Protein 3MQP (pdb70)

Secondary structure (DSSP, 8-state):
--SSHHHHHHHHHHHHHHHHT----SS---HHHHHHHHHHHHHHHHHHHHTHHHHHT----SHHHHHHHHHHHHHHHTTTS---HHHHHHHHHHHHHHHHHHHHH-SS--TTHHHHHHHHHHHHHHHHHHHHHHHTTIIIIIIHHHHS--/--HHHHHHHHHHHHHHHHHHHH---

InterPro domains:
  IPR002475 Bcl2-like [PS50062] (37-142)
  IPR013282 Bcl-2-related protein A1 [PR01867] (3-15)
  IPR013282 Bcl-2-related protein A1 [PR01867] (64-77)
  IPR013282 Bcl-2-related protein A1 [PR01867] (79-88)
  IPR013282 Bcl-2-related protein A1 [PR01867] (91-102)
  IPR020717 Apoptosis regulator, Bcl-2, BH1 motif, conserved site [PS01080] (78-97)
  IPR020726 Apoptosis regulator, Bcl-2, BH2 motif, conserved site [PS01258] (133-144)
  IPR026298 Bcl-2 family [PR01862] (71-83)
  IPR026298 Bcl-2 family [PR01862] (85-113)
  IPR026298 Bcl-2 family [PR01862] (117-141)
  IPR026298 Bcl-2 family [PTHR11256] (12-153)
  IPR026298 Bcl-2 family [cd06845] (10-146)
  IPR036834 Bcl-2-like superfamily [G3DSA:1.10.437.10] (1-151)
  IPR036834 Bcl-2-like superfamily [SSF56854] (4-158)
  IPR046371 Bcl-2, Bcl-2 homology region 1-3 [PF00452] (37-140)
  IPR046371 Bcl-2, Bcl-2 homology region 1-3 [SM00337] (37-140)

Nearest PDB structures (foldseek):
  6e3i-assembly1_A  TM=9.998E-01  e=4.830E-20  Homo sapiens
  9gis-assembly2_B  TM=9.970E-01  e=8.226E-19  Homo sapiens
  9gis-assembly1_A  TM=9.974E-01  e=3.844E-18  Homo sapiens
  5whh-assembly1_A  TM=9.796E-01  e=7.713E-18  Homo sapiens
  2vof-assembly3_C  TM=9.873E-01  e=2.129E-15  Mus musculus

Foldseek 3Di:
DFLDLVNQLVLLLLLQCVLVVHDDPPPDDDLLSVLLSVVLCVVLVVCCVVCVVVPVPDQLAALVSLLVVLVVVLCVVCVVVDDDLVNLSPLSSVLSVSVVRCCVRHPPDDPCSSSVSSNSSSVCCSVRCSVVCVVQLTRVGHVCVVRPDD/DVVVVVVVVVVVVVVVCCVCVPDVD

Structure (mmCIF, N/CA/C/O backbone):
data_3MQP
#
_entry.id   3MQP
#
_cell.length_a   43.138
_cell.length_b   43.196
_cell.length_c   46.387
_cell.angle_alpha   90.00
_cell.angle_beta   113.50
_cell.angle_gamma   90.00
#
_symmetry.space_group_name_H-M   'P 1 21 1'
#
loop_
_entity.id
_entity.type
_entity.pdbx_description
1 polymer 'Bcl-2-related protein A1'
2 polymer 'Phorbol-12-myristate-13-acetate-induced protein 1'
3 water water
#
loop_
_atom_site.group_PDB
_atom_site.id
_atom_site.type_symbol
_atom_site.label_atom_id
_atom_site.label_alt_id
_atom_site.label_comp_id
_atom_site.label_asym_id
_atom_site.label_entity_id
_atom_site.label_seq_id
_atom_site.pdbx_PDB_ins_code
_atom_site.Cartn_x
_atom_site.Cartn_y
_atom_site.Cartn_z
_atom_site.occupancy
_atom_site.B_iso_or_equiv
_atom_site.auth_seq_id
_atom_site.auth_comp_id
_atom_site.auth_asym_id
_atom_site.auth_atom_id
_atom_site.pdbx_PDB_model_num
ATOM 1 N N . THR A 1 12 ? 23.553 -14.927 -7.516 1.00 106.85 2 THR A N 1
ATOM 2 C CA . THR A 1 12 ? 22.242 -14.907 -8.150 1.00 109.39 2 THR A CA 1
ATOM 3 C C . THR A 1 12 ? 21.241 -15.659 -7.279 1.00 104.57 2 THR A C 1
ATOM 4 O O . THR A 1 12 ? 20.136 -16.007 -7.713 1.00 98.15 2 THR A O 1
ATOM 8 N N . ASP A 1 13 ? 21.665 -15.908 -6.045 1.00 95.76 3 ASP A N 1
ATOM 9 C CA . ASP A 1 13 ? 20.882 -16.596 -5.032 1.00 88.27 3 ASP A CA 1
ATOM 10 C C . ASP A 1 13 ? 21.776 -16.523 -3.803 1.00 90.03 3 ASP A C 1
ATOM 11 O O . ASP A 1 13 ? 23.000 -16.457 -3.942 1.00 99.01 3 ASP A O 1
ATOM 16 N N . CYS A 1 14 ? 21.180 -16.505 -2.612 1.00 78.76 4 CYS A N 1
ATOM 17 C CA . CYS A 1 14 ? 21.942 -16.381 -1.365 1.00 90.48 4 CYS A CA 1
ATOM 18 C C . CYS A 1 14 ? 22.447 -14.953 -1.133 1.00 81.58 4 CYS A C 1
ATOM 19 O O . CYS A 1 14 ? 23.167 -14.692 -0.169 1.00 81.75 4 CYS A O 1
ATOM 22 N N . GLU A 1 15 ? 22.074 -14.035 -2.019 1.00 78.41 5 GLU A N 1
ATOM 23 C CA . GLU A 1 15 ? 22.483 -12.637 -1.897 1.00 71.38 5 GLU A CA 1
ATOM 24 C C . GLU A 1 15 ? 21.356 -11.774 -1.315 1.00 51.33 5 GLU A C 1
ATOM 25 O O . GLU A 1 15 ? 20.184 -12.143 -1.384 1.00 49.36 5 GLU A O 1
ATOM 31 N N . PHE A 1 16 ? 21.710 -10.633 -0.733 1.00 46.18 6 PHE A N 1
ATOM 32 C CA . PHE A 1 16 ? 20.714 -9.778 -0.093 1.00 48.85 6 PHE A CA 1
ATOM 33 C C . PHE A 1 16 ? 19.549 -9.474 -1.028 1.00 42.53 6 PHE A C 1
ATOM 34 O O . PHE A 1 16 ? 18.392 -9.519 -0.619 1.00 41.56 6 PHE A O 1
ATOM 42 N N . GLY A 1 17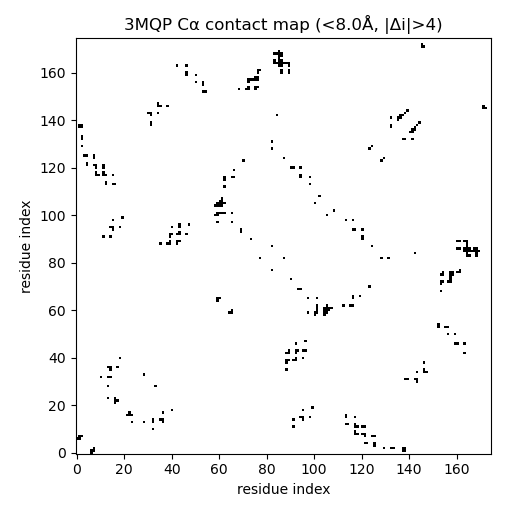 ? 19.862 -9.163 -2.283 1.00 43.74 7 GLY A N 1
ATOM 43 C CA . GLY A 1 17 ? 18.853 -8.792 -3.259 1.00 37.65 7 GLY A CA 1
ATOM 44 C C . GLY A 1 17 ? 17.798 -9.860 -3.469 1.00 34.87 7 GLY A C 1
ATOM 45 O O . GLY A 1 17 ? 16.603 -9.563 -3.537 1.00 30.98 7 GLY A O 1
ATOM 46 N N . TYR A 1 18 ? 18.253 -11.104 -3.573 1.00 34.78 8 TYR A N 1
ATOM 47 C CA . TYR A 1 18 ? 17.382 -12.251 -3.797 1.00 37.30 8 TYR A CA 1
ATOM 48 C C . TYR A 1 18 ? 16.472 -12.472 -2.588 1.00 39.33 8 TYR A C 1
ATOM 49 O O . TYR A 1 18 ? 15.276 -12.723 -2.730 1.00 41.51 8 TYR A O 1
ATOM 58 N N . ILE A 1 19 ? 17.049 -12.368 -1.397 1.00 35.61 9 ILE A N 1
ATOM 59 C CA . ILE A 1 19 ? 16.302 -12.576 -0.164 1.00 39.56 9 ILE A CA 1
ATOM 60 C C . ILE A 1 19 ? 15.304 -11.436 0.070 1.00 38.45 9 ILE A C 1
ATOM 61 O O . ILE A 1 19 ? 14.190 -11.659 0.541 1.00 36.75 9 ILE A O 1
ATOM 66 N N . TYR A 1 20 ? 15.711 -10.223 -0.283 1.00 30.32 10 TYR A N 1
ATOM 67 C CA . TYR A 1 20 ? 14.858 -9.055 -0.186 1.00 34.38 10 TYR A CA 1
ATOM 68 C C . TYR A 1 20 ? 13.654 -9.207 -1.106 1.00 40.00 10 TYR A C 1
ATOM 69 O O . TYR A 1 20 ? 12.535 -8.871 -0.737 1.00 33.27 10 TYR A O 1
ATOM 78 N N . ARG A 1 21 ? 13.890 -9.723 -2.306 1.00 40.83 11 ARG A N 1
ATOM 79 C CA . ARG A 1 21 ? 12.819 -9.940 -3.265 1.00 32.02 11 ARG A CA 1
ATOM 80 C C . ARG A 1 21 ? 11.840 -11.004 -2.753 1.00 40.31 11 ARG A C 1
ATOM 81 O O . ARG A 1 21 ? 10.634 -10.892 -2.955 1.00 35.04 11 ARG A O 1
ATOM 89 N N . LEU A 1 22 ? 12.364 -12.029 -2.086 1.00 33.37 12 LEU A N 1
ATOM 90 C CA . LEU A 1 22 ? 11.522 -13.058 -1.475 1.00 47.41 12 LEU A CA 1
ATOM 91 C C . LEU A 1 22 ? 10.657 -12.472 -0.374 1.00 38.10 12 LEU A C 1
ATOM 92 O O . LEU A 1 22 ? 9.458 -12.744 -0.292 1.00 30.18 12 LEU A O 1
ATOM 97 N N . ALA A 1 23 ? 11.280 -11.677 0.486 1.00 31.00 13 ALA A N 1
ATOM 98 C CA . ALA A 1 23 ? 10.575 -11.100 1.616 1.00 32.15 13 ALA A CA 1
ATOM 99 C C . ALA A 1 23 ? 9.528 -10.094 1.147 1.00 36.47 13 ALA A C 1
ATOM 100 O O . ALA A 1 23 ? 8.466 -9.964 1.751 1.00 36.42 13 ALA A O 1
ATOM 102 N N . GLN A 1 24 ? 9.838 -9.396 0.060 1.00 33.74 14 GLN A N 1
ATOM 103 C CA . GLN A 1 24 ? 8.939 -8.408 -0.508 1.00 40.10 14 GLN A CA 1
ATOM 104 C C . GLN A 1 24 ? 7.765 -9.103 -1.197 1.00 47.36 14 GLN A C 1
ATOM 105 O O . GLN A 1 24 ? 6.614 -8.692 -1.041 1.00 34.33 14 GLN A O 1
ATOM 111 N N . ASP A 1 25 ? 8.058 -10.166 -1.944 1.00 38.51 15 ASP A N 1
ATOM 112 C CA . ASP A 1 25 ? 7.006 -10.955 -2.576 1.00 36.62 15 ASP A CA 1
ATOM 113 C C . ASP A 1 25 ? 6.013 -11.471 -1.551 1.00 40.71 15 ASP A C 1
ATOM 114 O O . ASP A 1 25 ? 4.800 -11.408 -1.769 1.00 39.66 15 ASP A O 1
ATOM 119 N N . TYR A 1 26 ? 6.515 -11.972 -0.427 1.00 35.21 16 TYR A N 1
ATOM 120 C CA . TYR A 1 26 ? 5.615 -12.520 0.575 1.00 33.52 16 TYR A CA 1
ATOM 121 C C . TYR A 1 26 ? 4.703 -11.460 1.200 1.00 39.13 16 TYR A C 1
ATOM 122 O O . TYR A 1 26 ? 3.534 -11.733 1.488 1.00 37.61 16 TYR A O 1
ATOM 131 N N . LEU A 1 27 ? 5.230 -10.258 1.413 1.00 36.21 17 LEU A N 1
ATOM 132 C CA . LEU A 1 27 ? 4.415 -9.169 1.946 1.00 35.97 17 LEU A CA 1
ATOM 133 C C . LEU A 1 27 ? 3.326 -8.723 0.962 1.00 40.55 17 LEU A C 1
ATOM 134 O O . LEU A 1 27 ? 2.197 -8.470 1.362 1.00 44.82 17 LEU A O 1
ATOM 139 N N . GLN A 1 28 ? 3.670 -8.631 -0.320 1.00 38.93 18 GLN A N 1
ATOM 140 C CA . GLN A 1 28 ? 2.705 -8.252 -1.348 1.00 42.11 18 GLN A CA 1
ATOM 141 C C . GLN A 1 28 ? 1.581 -9.273 -1.426 1.00 45.70 18 GLN A C 1
ATOM 142 O O . GLN A 1 28 ? 0.422 -8.923 -1.637 1.00 38.23 18 GLN A O 1
ATOM 148 N N . CYS A 1 29 ? 1.935 -10.540 -1.251 1.00 34.27 19 CYS A N 1
ATOM 149 C CA . CYS A 1 29 ? 0.961 -11.616 -1.262 1.00 40.54 19 CYS A CA 1
ATOM 150 C C . CYS A 1 29 ? 0.026 -11.527 -0.057 1.00 43.84 19 CYS A C 1
ATOM 151 O O . CYS A 1 29 ? -1.189 -11.653 -0.192 1.00 44.80 19 CYS A O 1
ATOM 154 N N . VAL A 1 30 ? 0.600 -11.308 1.119 1.00 36.48 20 VAL A N 1
ATOM 155 C CA . VAL A 1 30 ? -0.183 -11.154 2.339 1.00 42.66 20 VAL A CA 1
ATOM 156 C C . VAL A 1 30 ? -1.148 -9.971 2.225 1.00 53.53 20 VAL A C 1
ATOM 157 O O . VAL A 1 30 ? -2.319 -10.073 2.597 1.00 53.33 20 VAL A O 1
ATOM 161 N N . LEU A 1 31 ? -0.642 -8.859 1.697 1.00 45.23 21 LEU A N 1
ATOM 162 C CA . LEU A 1 31 ? -1.403 -7.618 1.587 1.00 44.75 21 LEU A CA 1
ATOM 163 C C . LEU A 1 31 ? -2.352 -7.613 0.398 1.00 43.52 21 LEU A C 1
ATOM 164 O O . LEU A 1 31 ? -3.202 -6.732 0.275 1.00 53.74 21 LEU A O 1
ATOM 169 N N . GLN A 1 32 ? -2.187 -8.593 -0.480 1.00 41.91 22 GLN A N 1
ATOM 170 C CA . GLN A 1 32 ? -3.002 -8.709 -1.684 1.00 53.43 22 GLN A CA 1
ATOM 171 C C . GLN A 1 32 ? -2.834 -7.515 -2.623 1.00 57.47 22 GLN A C 1
ATOM 172 O O . GLN A 1 32 ? -3.815 -6.974 -3.133 1.00 69.09 22 GLN A O 1
ATOM 178 N N . ILE A 1 33 ? -1.590 -7.102 -2.843 1.00 50.98 23 ILE A N 1
ATOM 179 C CA . ILE A 1 33 ? -1.291 -6.127 -3.884 1.00 52.70 23 ILE A CA 1
ATOM 180 C C . ILE A 1 33 ? -0.526 -6.815 -5.006 1.00 60.75 23 ILE A C 1
ATOM 181 O O . ILE A 1 33 ? 0.348 -7.641 -4.750 1.00 58.29 23 ILE A O 1
ATOM 186 N N . PRO A 1 34 ? -0.870 -6.488 -6.259 1.00 68.89 24 PRO A N 1
ATOM 187 C CA . PRO A 1 34 ? -0.310 -7.187 -7.419 1.00 80.55 24 PRO A CA 1
ATOM 188 C C . PRO A 1 34 ? 1.087 -6.704 -7.749 1.00 79.08 24 PRO A C 1
ATOM 189 O O . PRO A 1 34 ? 1.318 -5.498 -7.809 1.00 88.19 24 PRO A O 1
ATOM 193 N N . GLN A 1 35 ? 2.008 -7.634 -7.962 1.00 76.63 25 GLN A N 1
ATOM 194 C CA . GLN A 1 35 ? 3.335 -7.262 -8.426 1.00 93.61 25 GLN A CA 1
ATOM 195 C C . GLN A 1 35 ? 3.732 -8.049 -9.665 1.00 101.50 25 GLN A C 1
ATOM 196 O O . GLN A 1 35 ? 4.153 -9.202 -9.565 1.00 100.29 25 GLN A O 1
ATOM 202 N N . PRO A 1 36 ? 3.582 -7.426 -10.844 1.00 102.16 26 PRO A N 1
ATOM 203 C CA . PRO A 1 36 ? 4.028 -8.010 -12.113 1.00 105.81 26 PRO A CA 1
ATOM 204 C C . PRO A 1 36 ? 5.542 -8.200 -12.138 1.00 104.99 26 PRO A C 1
ATOM 205 O O . PRO A 1 36 ? 6.127 -8.654 -11.153 1.00 101.41 26 PRO A O 1
ATOM 209 N N . GLY A 1 37 ? 6.169 -7.837 -13.250 1.00 104.97 27 GLY A N 1
ATOM 210 C CA . GLY A 1 37 ? 7.577 -8.121 -13.446 1.00 92.02 27 GLY A CA 1
ATOM 211 C C . GLY A 1 37 ? 7.709 -9.511 -14.033 1.00 103.72 27 GLY A C 1
ATOM 212 O O . GLY A 1 37 ? 8.751 -10.157 -13.910 1.00 106.16 27 GLY A O 1
ATOM 213 N N . SER A 1 38 ? 6.625 -9.964 -14.664 1.00 102.36 28 SER A N 1
ATOM 214 C CA . SER A 1 38 ? 6.546 -11.278 -15.305 1.00 95.67 28 SER A CA 1
ATOM 215 C C . SER A 1 38 ? 6.303 -12.430 -14.329 1.00 92.02 28 SER A C 1
ATOM 216 O O . SER A 1 38 ? 6.367 -13.595 -14.715 1.00 93.94 28 SER A O 1
ATOM 219 N N . GLY A 1 39 ? 6.024 -12.103 -13.070 1.00 95.10 29 GLY A N 1
ATOM 220 C CA . GLY A 1 39 ? 5.612 -13.106 -12.103 1.00 87.33 29 GLY A CA 1
ATOM 221 C C . GLY A 1 39 ? 6.664 -13.492 -11.081 1.00 71.25 29 GLY A C 1
ATOM 222 O O . GLY A 1 39 ? 7.853 -13.241 -11.285 1.00 74.83 29 GLY A O 1
ATOM 223 N N . PRO A 1 40 ? 6.223 -14.100 -9.966 1.00 67.59 30 PRO A N 1
ATOM 224 C CA . PRO A 1 40 ? 7.093 -14.610 -8.899 1.00 59.01 30 PRO A CA 1
ATOM 225 C C . PRO A 1 40 ? 7.857 -15.844 -9.357 1.00 46.18 30 PRO A C 1
ATOM 226 O O . PRO A 1 40 ? 7.354 -16.601 -10.182 1.00 43.69 30 PRO A O 1
ATOM 230 N N . SER A 1 41 ? 9.060 -16.034 -8.828 1.00 44.02 31 SER A N 1
ATOM 231 C CA . SER A 1 41 ? 9.847 -17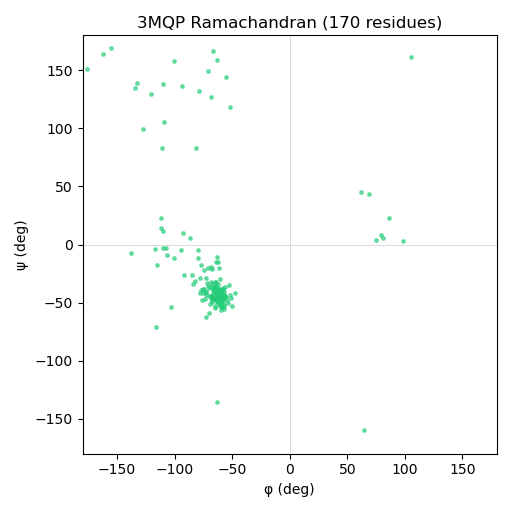.223 -9.125 1.00 53.41 31 SER A CA 1
ATOM 232 C C . SER A 1 41 ? 9.178 -18.467 -8.546 1.00 43.80 31 SER A C 1
ATOM 233 O O . SER A 1 41 ? 8.260 -18.368 -7.732 1.00 39.69 31 SER A O 1
ATOM 236 N N . LYS A 1 42 ? 9.641 -19.637 -8.973 1.00 52.37 32 LYS A N 1
ATOM 237 C CA . LYS A 1 42 ? 9.143 -20.897 -8.434 1.00 45.72 32 LYS A CA 1
ATOM 238 C C . LYS A 1 42 ? 9.413 -20.977 -6.930 1.00 46.36 32 LYS A C 1
ATOM 239 O O . LYS A 1 42 ? 8.580 -21.447 -6.159 1.00 48.88 32 LYS A O 1
ATOM 245 N N . THR A 1 43 ? 10.590 -20.520 -6.523 1.00 42.08 33 THR A N 1
ATOM 246 C CA . THR A 1 43 ? 10.958 -20.480 -5.113 1.00 40.80 33 THR A CA 1
ATOM 247 C C . THR A 1 43 ? 9.948 -19.667 -4.302 1.00 40.39 33 THR A C 1
ATOM 248 O O . THR A 1 43 ? 9.414 -20.138 -3.296 1.00 38.48 33 THR A O 1
ATOM 252 N N . SER A 1 44 ? 9.698 -18.441 -4.755 1.00 36.41 34 SER A N 1
ATOM 253 C CA . SER A 1 44 ? 8.747 -17.545 -4.113 1.00 42.47 34 SER A CA 1
ATOM 254 C C . SER A 1 44 ? 7.350 -18.165 -4.026 1.00 29.56 34 SER A C 1
ATOM 255 O O . SER A 1 44 ? 6.699 -18.093 -2.986 1.00 34.66 34 SER A O 1
ATOM 258 N N . ARG A 1 45 ? 6.896 -18.786 -5.110 1.00 34.95 35 ARG A N 1
ATOM 259 C CA . ARG A 1 45 ? 5.571 -19.410 -5.129 1.00 33.00 35 ARG A CA 1
ATOM 260 C C . ARG A 1 45 ? 5.459 -20.530 -4.093 1.00 34.56 35 ARG A C 1
ATOM 261 O O . ARG A 1 45 ? 4.461 -20.629 -3.378 1.00 39.14 35 ARG A O 1
ATOM 269 N N . VAL A 1 46 ? 6.4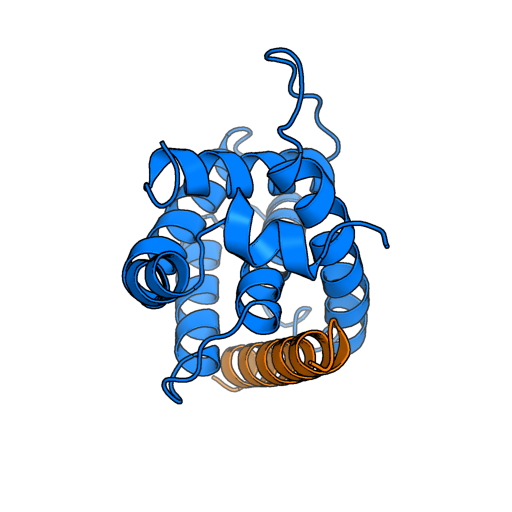86 -21.373 -4.014 1.00 31.29 36 VAL A N 1
ATOM 270 C CA . VAL A 1 46 ? 6.525 -22.431 -3.009 1.00 27.97 36 VAL A CA 1
ATOM 271 C C . VAL A 1 46 ? 6.567 -21.862 -1.588 1.00 30.12 36 VAL A C 1
ATOM 272 O O . VAL A 1 46 ? 5.898 -22.371 -0.688 1.00 41.44 36 VAL A O 1
ATOM 276 N N . LEU A 1 47 ? 7.362 -20.812 -1.389 1.00 37.01 37 LEU A N 1
ATOM 277 C CA . LEU A 1 47 ? 7.482 -20.162 -0.083 1.00 35.92 37 LEU A CA 1
ATOM 278 C C . LEU A 1 47 ? 6.191 -19.460 0.360 1.00 32.81 37 LEU A C 1
ATOM 279 O O . LEU A 1 47 ? 5.772 -19.597 1.509 1.00 32.74 37 LEU A O 1
ATOM 284 N N . GLN A 1 48 ? 5.572 -18.701 -0.545 1.00 32.71 38 GLN A N 1
ATOM 285 C CA . GLN A 1 48 ? 4.345 -17.972 -0.217 1.00 38.78 38 GLN A CA 1
ATOM 286 C C . GLN A 1 48 ? 3.287 -18.937 0.290 1.00 33.94 38 GLN A C 1
ATOM 287 O O . GLN A 1 48 ? 2.519 -18.627 1.195 1.00 42.35 38 GLN A O 1
ATOM 293 N N . ASN A 1 49 ? 3.271 -20.122 -0.294 1.00 40.51 39 ASN A N 1
ATOM 294 C CA . ASN A 1 49 ? 2.307 -21.141 0.078 1.00 41.34 39 ASN A CA 1
ATOM 295 C C . ASN A 1 49 ? 2.548 -21.719 1.475 1.00 46.51 39 ASN A C 1
ATOM 296 O O . ASN A 1 49 ? 1.634 -21.765 2.299 1.00 41.78 39 ASN A O 1
ATOM 301 N N . VAL A 1 50 ? 3.779 -22.154 1.746 1.00 33.04 40 VAL A N 1
ATOM 302 C CA . VAL A 1 50 ? 4.093 -22.760 3.041 1.00 36.17 40 VAL A CA 1
ATOM 303 C C . VAL A 1 50 ? 4.189 -21.737 4.176 1.00 38.53 40 VAL A C 1
ATOM 304 O O . VAL A 1 50 ? 3.753 -21.998 5.298 1.00 37.59 40 VAL A O 1
ATOM 308 N N . ALA A 1 51 ? 4.751 -20.568 3.891 1.00 32.58 41 ALA A N 1
ATOM 309 C CA . ALA A 1 51 ? 4.828 -19.527 4.908 1.00 34.25 41 ALA A CA 1
ATOM 310 C C . ALA A 1 51 ? 3.438 -19.068 5.360 1.00 33.17 41 ALA A C 1
ATOM 311 O O . ALA A 1 51 ? 3.189 -18.906 6.553 1.00 34.36 41 ALA A O 1
ATOM 313 N N . PHE A 1 52 ? 2.529 -18.859 4.412 1.00 31.83 42 PHE A N 1
ATOM 314 C CA . PHE A 1 52 ? 1.169 -18.466 4.773 1.00 36.57 42 PHE A CA 1
ATOM 315 C C . PHE A 1 52 ? 0.484 -19.530 5.636 1.00 42.12 42 PHE A C 1
ATOM 316 O O . PHE A 1 52 ? -0.234 -19.209 6.584 1.00 39.61 42 PHE A O 1
ATOM 324 N N . SER A 1 53 ? 0.719 -20.797 5.314 1.00 30.07 43 SER A N 1
ATOM 325 C CA . SER A 1 53 ? 0.206 -21.894 6.139 1.00 54.23 43 SER A CA 1
ATOM 326 C C . SER A 1 53 ? 0.681 -21.823 7.600 1.00 46.94 43 SER A C 1
ATOM 327 O O . SER A 1 53 ? -0.079 -22.122 8.523 1.00 48.28 43 SER A O 1
ATOM 330 N N . VAL A 1 54 ? 1.937 -21.435 7.809 1.00 42.22 44 VAL A N 1
ATOM 331 C CA . VAL A 1 54 ? 2.466 -21.288 9.165 1.00 41.80 44 VAL A CA 1
ATOM 332 C C . VAL A 1 54 ? 1.943 -20.025 9.841 1.00 39.72 44 VAL A C 1
ATOM 333 O O . VAL A 1 54 ? 1.646 -20.018 11.038 1.00 38.16 44 VAL A O 1
ATOM 337 N N . GLN A 1 55 ? 1.821 -18.955 9.065 1.00 38.34 45 GLN A N 1
ATOM 338 C CA . GLN A 1 55 ? 1.310 -17.700 9.600 1.00 42.16 45 GLN A CA 1
ATOM 339 C C . GLN A 1 55 ? -0.085 -17.883 10.204 1.00 44.20 45 GLN A C 1
ATOM 340 O O . GLN A 1 55 ? -0.368 -17.385 11.292 1.00 42.30 45 GLN A O 1
ATOM 346 N N . LYS A 1 56 ? -0.951 -18.607 9.503 1.00 38.89 46 LYS A N 1
ATOM 347 C CA . LYS A 1 56 ? -2.328 -18.792 9.966 1.00 51.50 46 LYS A CA 1
ATOM 348 C C . LYS A 1 56 ? -2.388 -19.504 11.311 1.00 49.46 46 LYS A C 1
ATOM 349 O O . LYS A 1 56 ? -3.187 -19.147 12.178 1.00 53.24 46 LYS A O 1
ATOM 355 N N . GLU A 1 57 ? -1.537 -20.507 11.485 1.00 45.61 47 GLU A N 1
ATOM 356 C CA . GLU A 1 57 ? -1.527 -21.276 12.719 1.00 47.27 47 GLU A CA 1
ATOM 357 C C . GLU A 1 57 ? -0.884 -20.508 13.862 1.00 53.86 47 GLU A C 1
ATOM 358 O O . GLU A 1 57 ? -1.380 -20.522 14.987 1.00 59.68 47 GLU A O 1
ATOM 364 N N . VAL A 1 58 ? 0.219 -19.830 13.572 1.00 59.46 48 VAL A N 1
ATOM 365 C CA . VAL A 1 58 ? 0.908 -19.051 14.590 1.00 46.61 48 VAL A CA 1
ATOM 366 C C . VAL A 1 58 ? 0.048 -17.877 15.060 1.00 55.14 48 VAL A C 1
ATOM 367 O O . VAL A 1 58 ? 0.045 -17.539 16.243 1.00 52.19 48 VAL A O 1
ATOM 371 N N . GLU A 1 59 ? -0.694 -17.268 14.138 1.00 55.15 49 GLU A N 1
ATOM 372 C CA . GLU A 1 59 ? -1.567 -16.147 14.486 1.00 43.40 49 GLU A CA 1
ATOM 373 C C . GLU A 1 59 ? -2.604 -16.505 15.544 1.00 58.62 49 GLU A C 1
ATOM 374 O O . GLU A 1 59 ? -2.791 -15.766 16.509 1.00 67.60 49 GLU A O 1
ATOM 380 N N . LYS A 1 60 ? -3.284 -17.632 15.358 1.00 61.63 50 LYS A N 1
ATOM 381 C CA . LYS A 1 60 ? -4.331 -18.044 16.288 1.00 65.53 50 LYS A CA 1
ATOM 382 C C . LYS A 1 60 ? -3.785 -18.496 17.640 1.00 69.99 50 LYS A C 1
ATOM 383 O O . LYS A 1 60 ? -4.409 -18.255 18.673 1.00 71.66 50 LYS A O 1
ATOM 389 N N . ASN A 1 61 ? -2.625 -19.148 17.630 1.00 67.44 51 ASN A N 1
ATOM 390 C CA . ASN A 1 61 ? -2.006 -19.624 18.866 1.00 62.98 51 ASN A CA 1
ATOM 391 C C . ASN A 1 61 ? -1.375 -18.506 19.676 1.00 60.94 51 ASN A C 1
ATOM 392 O O . ASN A 1 61 ? -1.186 -18.638 20.883 1.00 80.68 51 ASN A O 1
ATOM 397 N N . LEU A 1 62 ? -1.054 -17.404 19.006 1.00 64.35 52 LEU A N 1
ATOM 398 C CA . LEU A 1 62 ? -0.335 -16.306 19.637 1.00 68.44 52 LEU A CA 1
ATOM 399 C C . LEU A 1 62 ? -1.222 -15.074 19.764 1.00 68.69 52 LEU A C 1
ATOM 400 O O . LEU A 1 62 ? -0.733 -13.977 20.036 1.00 55.03 52 LEU A O 1
ATOM 405 N N . LYS A 1 63 ? -2.525 -15.273 19.579 1.00 62.50 53 LYS A N 1
ATOM 406 C CA . LYS A 1 63 ? -3.491 -14.178 19.494 1.00 69.89 53 LYS A CA 1
ATOM 407 C C . LYS A 1 63 ? -3.520 -13.251 20.712 1.00 68.13 53 LYS A C 1
ATOM 408 O O . LYS A 1 63 ? -3.367 -12.037 20.576 1.00 67.20 53 LYS A O 1
ATOM 414 N N . SER A 1 64 ? -3.728 -13.819 21.894 1.00 73.99 54 SER A N 1
ATOM 415 C CA . SER A 1 64 ? -3.795 -13.025 23.117 1.00 74.04 54 SER A CA 1
ATOM 416 C C . SER A 1 64 ? -2.531 -12.190 23.331 1.00 73.06 54 SER A C 1
ATOM 417 O O . SER A 1 64 ? -2.605 -10.980 23.562 1.00 77.26 54 SER A O 1
ATOM 420 N N . CYS A 1 65 ? -1.377 -12.844 23.248 1.00 64.24 55 CYS A N 1
ATOM 421 C CA A CYS A 1 65 ? -0.091 -12.186 23.449 0.50 72.73 55 CYS A CA 1
ATOM 422 C CA B CYS A 1 65 ? -0.097 -12.176 23.465 0.50 72.84 55 CYS A CA 1
ATOM 423 C C . CYS A 1 65 ? 0.098 -10.968 22.545 1.00 73.20 55 CYS A C 1
ATOM 424 O O . CYS A 1 65 ? 0.613 -9.935 22.974 1.00 71.45 55 CYS A O 1
ATOM 429 N N . LEU A 1 66 ? -0.314 -11.100 21.288 1.00 58.60 56 LEU A N 1
ATOM 430 C CA . LEU A 1 66 ? -0.121 -10.040 20.300 1.00 59.23 56 LEU A CA 1
ATOM 431 C C . LEU A 1 66 ? -1.041 -8.834 20.503 1.00 68.60 56 LEU A C 1
ATOM 432 O O . LEU A 1 66 ? -0.689 -7.709 20.139 1.00 60.28 56 LEU A O 1
ATOM 437 N N . ASP A 1 67 ? -2.217 -9.065 21.075 1.00 66.32 57 ASP A N 1
ATOM 438 C CA . ASP A 1 67 ? -3.117 -7.962 21.388 1.00 74.23 57 ASP A CA 1
ATOM 439 C C . ASP A 1 67 ? -2.468 -7.009 22.382 1.00 62.83 57 ASP A C 1
ATOM 440 O O . ASP A 1 67 ? -2.872 -5.853 22.497 1.00 67.36 57 ASP A O 1
ATOM 445 N N . ASN A 1 68 ? -1.454 -7.504 23.087 1.00 69.39 58 ASN A N 1
ATOM 446 C CA . ASN A 1 68 ? -0.791 -6.743 24.143 1.00 68.32 58 ASN A CA 1
ATOM 447 C C . ASN A 1 68 ? 0.427 -5.949 23.676 1.00 59.12 58 ASN A C 1
ATOM 448 O O . ASN A 1 68 ? 1.187 -5.428 24.493 1.00 63.08 58 ASN A O 1
ATOM 453 N N . VAL A 1 69 ? 0.614 -5.867 22.364 1.00 57.89 59 VAL A N 1
ATOM 454 C CA . VAL A 1 69 ? 1.647 -5.013 21.790 1.00 59.76 59 VAL A CA 1
ATOM 455 C C . VAL A 1 69 ? 1.060 -4.201 20.647 1.00 52.30 59 VAL A C 1
ATOM 456 O O . VAL A 1 69 ? 0.280 -4.712 19.843 1.00 59.88 59 VAL A O 1
ATOM 460 N N . ASN A 1 70 ? 1.439 -2.932 20.582 1.00 43.35 60 ASN A N 1
ATOM 461 C CA . ASN A 1 70 ? 0.950 -2.045 19.543 1.00 39.74 60 ASN A CA 1
ATOM 462 C C . ASN A 1 70 ? 2.044 -1.714 18.540 1.00 44.35 60 ASN A C 1
ATOM 463 O O . ASN A 1 70 ? 2.940 -0.923 18.834 1.00 46.11 60 ASN A O 1
ATOM 468 N N . VAL A 1 71 ? 1.967 -2.318 17.358 1.00 39.71 61 VAL A N 1
ATOM 469 C CA . VAL A 1 71 ? 2.948 -2.069 16.308 1.00 38.68 61 VAL A CA 1
ATOM 470 C C . VAL A 1 71 ? 2.583 -0.779 15.583 1.00 41.69 61 VAL A C 1
ATOM 471 O O . VAL A 1 71 ? 1.956 -0.786 14.521 1.00 42.76 61 VAL A O 1
ATOM 475 N N . VAL A 1 72 ? 2.992 0.332 16.177 1.00 48.13 62 VAL A N 1
ATOM 476 C CA . VAL A 1 72 ? 2.519 1.644 15.772 1.00 39.33 62 VAL A CA 1
ATOM 477 C C . VAL A 1 72 ? 3.451 2.314 14.763 1.00 44.32 62 VAL A C 1
ATOM 478 O O . VAL A 1 72 ? 3.150 3.382 14.233 1.00 41.36 62 VAL A O 1
ATOM 482 N N . SER A 1 73 ? 4.580 1.678 14.485 1.00 35.36 63 SER A N 1
ATOM 483 C CA . SER A 1 73 ? 5.542 2.267 13.569 1.00 37.69 63 SER A CA 1
ATOM 484 C C . SER A 1 73 ? 6.525 1.234 13.060 1.00 33.94 63 SER A C 1
ATOM 485 O O . SER A 1 73 ? 6.651 0.151 13.628 1.00 44.99 63 SER A O 1
ATOM 488 N N . VAL A 1 74 ? 7.219 1.586 11.982 1.00 32.96 64 VAL A N 1
ATOM 489 C CA . VAL A 1 74 ? 8.235 0.730 11.390 1.00 40.30 64 VAL A CA 1
ATOM 490 C C . VAL A 1 74 ? 9.391 0.426 12.356 1.00 50.59 64 VAL A C 1
ATOM 491 O O . VAL A 1 74 ? 10.008 -0.639 12.283 1.00 40.68 64 VAL A O 1
ATOM 495 N N . ASP A 1 75 ? 9.668 1.362 13.263 1.00 50.47 65 ASP A N 1
ATOM 496 C CA . ASP A 1 75 ? 10.747 1.216 14.238 1.00 45.15 65 ASP A CA 1
ATOM 497 C C . ASP A 1 75 ? 10.385 0.197 15.315 1.00 40.77 65 ASP A C 1
ATOM 498 O O . ASP A 1 75 ? 11.224 -0.593 15.744 1.00 42.08 65 ASP A O 1
ATOM 503 N N . THR A 1 76 ? 9.134 0.233 15.757 1.00 39.68 66 THR A N 1
ATOM 504 C CA . THR A 1 76 ? 8.621 -0.756 16.698 1.00 45.26 66 THR A CA 1
ATOM 505 C C . THR A 1 76 ? 8.577 -2.149 16.064 1.00 44.23 66 THR A C 1
ATOM 506 O O . THR A 1 76 ? 8.902 -3.149 16.709 1.00 39.16 66 THR A O 1
ATOM 510 N N . ALA A 1 77 ? 8.176 -2.203 14.798 1.00 44.72 67 ALA A N 1
ATOM 511 C CA . ALA A 1 77 ? 8.171 -3.454 14.048 1.00 44.24 67 ALA A CA 1
ATOM 512 C C . ALA A 1 77 ? 9.581 -4.050 13.995 1.00 41.63 67 ALA A C 1
ATOM 513 O O . ALA A 1 77 ? 9.779 -5.233 14.275 1.00 38.22 67 ALA A O 1
ATOM 515 N N . ARG A 1 78 ? 10.554 -3.217 13.638 1.00 46.23 68 ARG A N 1
ATOM 516 C CA . ARG A 1 78 ? 11.944 -3.652 13.520 1.00 44.59 68 ARG A CA 1
ATOM 517 C C . ARG A 1 78 ? 12.482 -4.159 14.850 1.00 41.16 68 ARG A C 1
ATOM 518 O O . ARG A 1 78 ? 13.021 -5.267 14.940 1.00 39.40 68 ARG A O 1
ATOM 526 N N . THR A 1 79 ? 12.327 -3.347 15.887 1.00 38.06 69 THR A N 1
ATOM 527 C CA . THR A 1 79 ? 12.802 -3.727 17.210 1.00 43.25 69 THR A CA 1
ATOM 528 C C . THR A 1 79 ? 12.146 -5.026 17.678 1.00 39.07 69 THR A C 1
ATOM 529 O O . THR A 1 79 ? 12.822 -5.940 18.143 1.00 44.77 69 THR A O 1
ATOM 53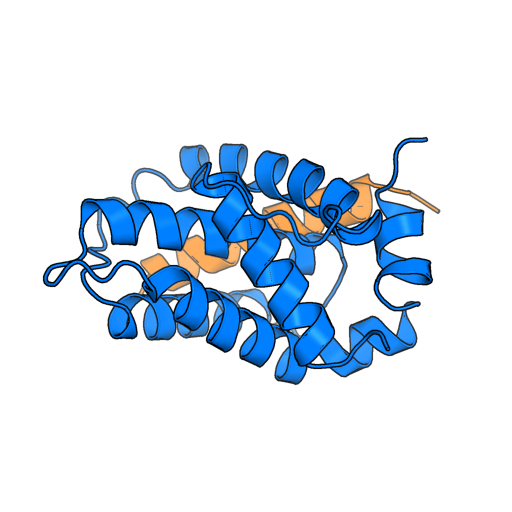3 N N . LEU A 1 80 ? 10.826 -5.103 17.547 1.00 45.56 70 LEU A N 1
ATOM 534 C CA . LEU A 1 80 ? 10.096 -6.284 17.977 1.00 34.92 70 LEU A CA 1
ATOM 535 C C . LEU A 1 80 ? 10.566 -7.510 17.206 1.00 35.96 70 LEU A C 1
ATOM 536 O O . LEU A 1 80 ? 10.764 -8.580 17.769 1.00 38.43 70 LEU A O 1
ATOM 541 N N . PHE A 1 81 ? 10.738 -7.339 15.905 1.00 36.37 71 PHE A N 1
ATOM 542 C CA . PHE A 1 81 ? 11.169 -8.416 15.038 1.00 35.36 71 PHE A CA 1
ATOM 543 C C . PHE A 1 81 ? 12.546 -8.909 15.471 1.00 40.68 71 PHE A C 1
ATOM 544 O O . PHE A 1 81 ? 12.760 -10.108 15.654 1.00 34.29 71 PHE A O 1
ATOM 552 N N . ASN A 1 82 ? 13.476 -7.977 15.643 1.00 33.39 72 ASN A N 1
ATOM 553 C CA . ASN A 1 82 ? 14.826 -8.320 16.074 1.00 41.63 72 ASN A CA 1
ATOM 554 C C . ASN A 1 82 ? 14.870 -9.025 17.427 1.00 44.23 72 ASN A C 1
ATOM 555 O O . ASN A 1 82 ? 15.572 -10.019 17.587 1.00 47.07 72 ASN A O 1
ATOM 560 N N . GLN A 1 83 ? 14.124 -8.509 18.398 1.00 41.05 73 GLN A N 1
ATOM 561 C CA . GLN A 1 83 ? 14.079 -9.132 19.715 1.00 42.13 73 GLN A CA 1
ATOM 562 C C . GLN A 1 83 ? 13.549 -10.560 19.622 1.00 48.35 73 GLN A C 1
ATOM 563 O O . GLN A 1 83 ? 14.129 -11.482 20.197 1.00 40.07 73 GLN A O 1
ATOM 569 N N . VAL A 1 84 ? 12.456 -10.737 18.884 1.00 38.39 74 VAL A N 1
ATOM 570 C CA . VAL A 1 84 ? 11.832 -12.047 18.731 1.00 38.34 74 VAL A CA 1
ATOM 571 C C . VAL A 1 84 ? 12.739 -13.025 17.987 1.00 39.84 74 VAL A C 1
ATOM 572 O O . VAL A 1 84 ? 12.917 -14.168 18.408 1.00 40.72 74 VAL A O 1
ATOM 576 N N . MET A 1 85 ? 13.315 -12.568 16.882 1.00 41.37 75 MET A N 1
ATOM 577 C CA . MET A 1 85 ? 14.183 -13.412 16.073 1.00 42.57 75 MET A CA 1
ATOM 578 C C . MET A 1 85 ? 15.441 -13.825 16.833 1.00 47.53 75 MET A C 1
ATOM 579 O O . MET A 1 85 ? 15.933 -14.943 16.668 1.00 42.12 75 MET A O 1
ATOM 584 N N . GLU A 1 86 ? 15.954 -12.920 17.665 1.00 43.27 76 GLU A N 1
ATOM 585 C CA . GLU A 1 86 ? 17.136 -13.202 18.468 1.00 46.78 76 GLU A CA 1
ATOM 586 C C . GLU A 1 86 ? 16.872 -14.310 19.484 1.00 39.85 76 GLU A C 1
ATOM 587 O O . GLU A 1 86 ? 17.682 -15.223 19.626 1.00 44.31 76 GLU A O 1
ATOM 593 N N . LYS A 1 87 ? 15.750 -14.232 20.197 1.00 41.75 77 LYS A N 1
ATOM 594 C CA . LYS A 1 87 ? 15.400 -15.289 21.143 1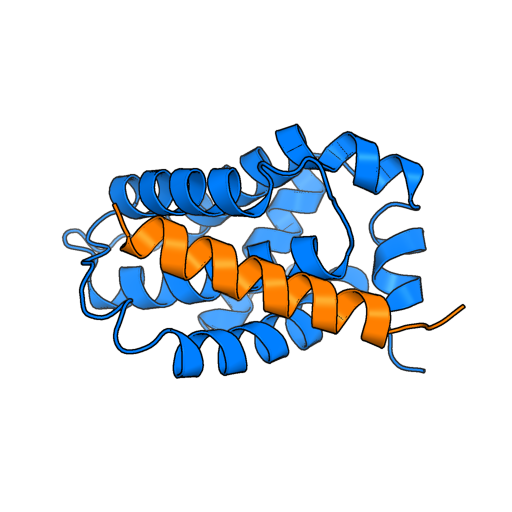.00 43.99 77 LYS A CA 1
ATOM 595 C C . LYS A 1 87 ? 15.135 -16.603 20.422 1.00 39.90 77 LYS A C 1
ATOM 596 O O . LYS A 1 87 ? 15.530 -17.661 20.898 1.00 41.89 77 LYS A O 1
ATOM 602 N N . GLU A 1 88 ? 14.463 -16.538 19.278 1.00 42.49 78 GLU A N 1
ATOM 603 C CA . GLU A 1 88 ? 14.116 -17.756 18.561 1.00 40.04 78 GLU A CA 1
ATOM 604 C C . GLU A 1 88 ? 15.352 -18.528 18.125 1.00 46.52 78 GLU A C 1
ATOM 605 O O . GLU A 1 88 ? 15.339 -19.755 18.090 1.00 39.55 78 GLU A O 1
ATOM 611 N N . PHE A 1 89 ? 16.414 -17.802 17.789 1.00 43.70 79 PHE A N 1
ATOM 612 C CA . PHE A 1 89 ? 17.604 -18.410 17.197 1.00 42.74 79 PHE A CA 1
ATOM 613 C C . PHE A 1 89 ? 18.805 -18.404 18.141 1.00 41.64 79 PHE A C 1
ATOM 614 O O . PHE A 1 89 ? 19.929 -18.688 17.724 1.00 39.42 79 PHE A O 1
ATOM 622 N N . GLU A 1 90 ? 18.567 -18.091 19.409 1.00 33.81 80 GLU A N 1
ATOM 623 C CA . GLU A 1 90 ? 19.661 -17.950 20.365 1.00 42.58 80 GLU A CA 1
ATOM 624 C C . GLU A 1 90 ? 20.342 -19.287 20.669 1.00 45.07 80 GLU A C 1
ATOM 625 O O . GLU A 1 90 ? 21.467 -19.307 21.163 1.00 46.05 80 GLU A O 1
ATOM 631 N N . ASP A 1 91 ? 19.662 -20.397 20.379 1.00 43.51 81 ASP A N 1
ATOM 632 C CA . ASP A 1 91 ? 20.208 -21.728 20.659 1.00 41.05 81 ASP A CA 1
ATOM 633 C C . ASP A 1 91 ? 21.209 -22.185 19.604 1.00 38.57 81 ASP A C 1
ATOM 634 O O . ASP A 1 91 ? 21.808 -23.251 19.728 1.00 46.67 81 ASP A O 1
ATOM 639 N N . GLY A 1 92 ? 21.376 -21.386 18.556 1.00 43.52 82 GLY A N 1
ATOM 640 C CA . GLY A 1 92 ? 22.342 -21.699 17.521 1.00 36.69 82 GLY A CA 1
ATOM 641 C C . GLY A 1 92 ? 21.847 -22.711 16.503 1.00 42.22 82 GLY A C 1
ATOM 642 O O . GLY A 1 92 ? 22.603 -23.146 15.638 1.00 46.39 82 GLY A O 1
ATOM 643 N N . ILE A 1 93 ? 20.579 -23.094 16.598 1.00 47.28 83 ILE A N 1
ATOM 644 C CA . ILE A 1 93 ? 20.009 -24.029 15.632 1.00 44.35 83 ILE A CA 1
ATOM 645 C C . ILE A 1 93 ? 19.316 -23.302 14.483 1.00 43.23 83 ILE A C 1
ATOM 646 O O . ILE A 1 93 ? 18.594 -22.330 14.691 1.00 43.92 83 ILE A O 1
ATOM 651 N N . ILE A 1 94 ? 19.561 -23.779 13.271 1.00 38.86 84 ILE A N 1
ATOM 652 C CA . ILE A 1 94 ? 18.935 -23.239 12.080 1.00 43.49 84 ILE A CA 1
ATOM 653 C C . ILE A 1 94 ? 18.440 -24.373 11.194 1.00 40.95 84 ILE A C 1
ATOM 654 O O . ILE A 1 94 ? 19.147 -25.350 10.983 1.00 41.54 84 ILE A O 1
ATOM 659 N N . ASN A 1 95 ? 17.216 -24.238 10.689 1.00 40.28 85 ASN A N 1
ATOM 660 C CA . ASN A 1 95 ? 16.679 -25.158 9.693 1.00 40.59 85 ASN A CA 1
ATOM 661 C C . ASN A 1 95 ? 15.591 -24.482 8.856 1.00 41.25 85 ASN A C 1
ATOM 662 O O . ASN A 1 95 ? 15.141 -23.380 9.178 1.00 37.60 85 ASN A O 1
ATOM 667 N N . TRP A 1 96 ? 15.184 -25.140 7.777 1.00 39.47 86 TRP A N 1
ATOM 668 C CA . TRP A 1 96 ? 14.230 -24.559 6.840 1.00 38.93 86 TRP A CA 1
ATOM 669 C C . TRP A 1 96 ? 12.888 -24.235 7.498 1.00 45.00 86 TRP A C 1
ATOM 670 O O . TRP A 1 96 ? 12.274 -23.217 7.195 1.00 37.93 86 TRP A O 1
ATOM 681 N N . GLY A 1 97 ? 12.430 -25.102 8.392 1.00 41.79 87 GLY A N 1
ATOM 682 C CA . GLY A 1 97 ? 11.226 -24.822 9.149 1.00 36.25 87 GLY A CA 1
ATOM 683 C C . GLY A 1 97 ? 11.308 -23.486 9.870 1.00 43.52 87 GLY A C 1
ATOM 684 O O . GLY A 1 97 ? 10.380 -22.679 9.803 1.00 35.48 87 GLY A O 1
ATOM 685 N N . ARG A 1 98 ? 12.424 -23.254 10.559 1.00 39.40 88 ARG A N 1
ATOM 686 C CA . ARG A 1 98 ? 12.642 -22.009 11.298 1.00 39.03 88 ARG A CA 1
ATOM 687 C C . ARG A 1 98 ? 12.739 -20.789 10.394 1.00 33.48 88 ARG A C 1
ATOM 688 O O . ARG A 1 98 ? 12.279 -19.703 10.744 1.00 29.08 88 ARG A O 1
ATOM 696 N N . ILE A 1 99 ? 13.361 -20.973 9.238 1.00 31.10 89 ILE A N 1
ATOM 697 C CA . ILE A 1 99 ? 13.529 -19.892 8.290 1.00 25.73 89 ILE A CA 1
ATOM 698 C C . ILE A 1 99 ? 12.175 -19.501 7.708 1.00 36.21 89 ILE A C 1
ATOM 699 O O . ILE A 1 99 ? 11.904 -18.324 7.480 1.00 35.10 89 ILE A O 1
ATOM 704 N N . VAL A 1 100 ? 11.322 -20.498 7.490 1.00 32.00 90 VAL A N 1
ATOM 705 C CA . VAL A 1 100 ? 9.963 -20.255 7.041 1.00 28.74 90 VAL A CA 1
ATOM 706 C C . VAL A 1 100 ? 9.208 -19.366 8.033 1.00 36.20 90 VAL A C 1
ATOM 707 O O . VAL A 1 100 ? 8.464 -18.479 7.623 1.00 31.67 90 VAL A O 1
ATOM 711 N N . THR A 1 101 ? 9.410 -19.593 9.332 1.00 35.71 91 THR A N 1
ATOM 712 C CA . THR A 1 101 ? 8.677 -18.842 10.355 1.00 33.93 91 THR A CA 1
ATOM 713 C C . THR A 1 101 ? 9.068 -17.373 10.389 1.00 34.86 91 THR A C 1
ATOM 714 O O . THR A 1 101 ? 8.321 -16.540 10.903 1.00 40.31 91 THR A O 1
ATOM 718 N N . ILE A 1 102 ? 10.246 -17.056 9.866 1.00 32.53 92 ILE A N 1
ATOM 719 C CA . ILE A 1 102 ? 10.670 -15.664 9.775 1.00 29.46 92 ILE A CA 1
ATOM 720 C C . ILE A 1 102 ? 9.726 -14.899 8.853 1.00 34.92 92 ILE A C 1
ATOM 721 O O . ILE A 1 102 ? 9.349 -13.762 9.139 1.00 31.87 92 ILE A O 1
ATOM 726 N N . PHE A 1 103 ? 9.338 -15.533 7.747 1.00 33.00 93 PHE A N 1
ATOM 727 C CA . PHE A 1 103 ? 8.408 -14.921 6.803 1.00 41.67 93 PHE A CA 1
ATOM 728 C C . PHE A 1 103 ? 7.011 -14.837 7.393 1.00 39.10 93 PHE A C 1
ATOM 729 O O . PHE A 1 103 ? 6.342 -13.810 7.284 1.00 37.79 93 PHE A O 1
ATOM 737 N N . ALA A 1 104 ? 6.578 -15.923 8.019 1.00 32.88 94 ALA A N 1
ATOM 738 C CA . ALA A 1 104 ? 5.296 -15.941 8.709 1.00 32.76 94 ALA A CA 1
ATOM 739 C C . ALA A 1 104 ? 5.188 -14.728 9.633 1.00 39.45 94 ALA A C 1
ATOM 740 O O . ALA A 1 104 ? 4.230 -13.956 9.554 1.00 33.92 94 ALA A O 1
ATOM 742 N N . PHE A 1 105 ? 6.188 -14.556 10.494 1.00 29.17 95 PHE A N 1
ATOM 743 C CA . PHE A 1 105 ? 6.189 -13.466 11.464 1.00 38.47 95 PHE A CA 1
ATOM 744 C C . PHE A 1 105 ? 6.254 -12.101 10.765 1.00 38.93 95 PHE A C 1
ATOM 745 O O . PHE A 1 105 ? 5.707 -11.110 11.251 1.00 35.63 95 PHE A O 1
ATOM 753 N N . GLU A 1 106 ? 6.925 -12.068 9.620 1.00 33.88 96 GLU A N 1
ATOM 754 C CA . GLU A 1 106 ? 6.957 -10.887 8.767 1.00 36.67 96 GLU A CA 1
ATOM 755 C C . GLU A 1 106 ? 5.531 -10.508 8.348 1.00 33.62 96 GLU A C 1
ATOM 756 O O . GLU A 1 106 ? 5.167 -9.332 8.332 1.00 32.69 96 GLU A O 1
ATOM 762 N N . GLY A 1 107 ? 4.745 -11.519 7.986 1.00 30.35 97 GLY A N 1
ATOM 763 C CA . GLY A 1 107 ? 3.369 -11.334 7.556 1.00 25.60 97 GLY A CA 1
ATOM 764 C C . GLY A 1 107 ? 2.483 -10.856 8.685 1.00 31.87 97 GLY A C 1
ATOM 765 O O . GLY A 1 107 ? 1.671 -9.939 8.521 1.00 32.40 97 GLY A O 1
ATOM 766 N N . ILE A 1 108 ? 2.649 -11.474 9.846 1.00 29.10 98 ILE A N 1
ATOM 767 C CA . ILE A 1 108 ? 1.938 -11.048 11.042 1.00 36.78 98 ILE A CA 1
ATOM 768 C C . ILE A 1 108 ? 2.226 -9.584 11.363 1.00 44.82 98 ILE A C 1
ATOM 769 O O . ILE A 1 108 ? 1.312 -8.825 11.690 1.00 42.12 98 ILE A O 1
ATOM 774 N N . LEU A 1 109 ? 3.496 -9.192 11.263 1.00 38.99 99 LEU A N 1
ATOM 775 C CA . LEU A 1 109 ? 3.907 -7.821 11.568 1.00 37.97 99 LEU A CA 1
ATOM 776 C C . LEU A 1 109 ? 3.281 -6.780 10.645 1.00 34.03 99 LEU A C 1
ATOM 777 O O . LEU A 1 109 ? 2.755 -5.767 11.108 1.00 38.17 99 LEU A O 1
ATOM 782 N N . ILE A 1 110 ? 3.354 -7.020 9.340 1.00 38.11 100 ILE A N 1
ATOM 783 C CA . ILE A 1 110 ? 2.807 -6.080 8.363 1.00 37.06 100 ILE A CA 1
ATOM 784 C C . ILE A 1 110 ? 1.294 -5.880 8.574 1.00 42.23 100 ILE A C 1
ATOM 785 O O . ILE A 1 110 ? 0.778 -4.768 8.435 1.00 33.85 100 ILE A O 1
ATOM 790 N N . LYS A 1 111 ? 0.591 -6.956 8.918 1.00 35.95 101 LYS A N 1
ATOM 791 C CA . LYS A 1 111 ? -0.845 -6.873 9.183 1.00 40.99 101 LYS A CA 1
ATOM 792 C C . LYS A 1 111 ? -1.128 -5.979 10.383 1.00 41.87 101 LYS A C 1
ATOM 793 O O . LYS A 1 111 ? -2.004 -5.116 10.324 1.00 40.23 101 LYS A O 1
ATOM 799 N N . LYS A 1 112 ? -0.383 -6.171 11.469 1.00 40.85 102 LYS A N 1
ATOM 800 C CA . LYS A 1 112 ? -0.559 -5.321 12.642 1.00 48.55 102 LYS A CA 1
ATOM 801 C C . LYS A 1 112 ? -0.219 -3.864 12.315 1.00 47.66 102 LYS A C 1
ATOM 802 O O . LYS A 1 112 ? -0.925 -2.941 12.715 1.00 44.23 102 LYS A O 1
ATOM 808 N N . LEU A 1 113 ? 0.857 -3.669 11.564 1.00 41.77 103 LEU A N 1
ATOM 809 C CA . LEU A 1 113 ? 1.281 -2.328 11.181 1.00 49.33 103 LEU A CA 1
ATOM 810 C C . LEU A 1 113 ? 0.242 -1.632 10.283 1.00 56.87 103 LEU A C 1
ATOM 811 O O . LEU A 1 113 ? 0.044 -0.417 10.375 1.00 49.59 103 LEU A O 1
ATOM 816 N N . LEU A 1 114 ? -0.422 -2.393 9.414 1.00 42.88 104 LEU A N 1
ATOM 817 C CA . LEU A 1 114 ? -1.442 -1.809 8.541 1.00 52.29 104 LEU A CA 1
ATOM 818 C C . LEU A 1 114 ? -2.611 -1.277 9.365 1.00 53.23 104 LEU A C 1
ATOM 819 O O . LEU A 1 114 ? -3.253 -0.289 9.004 1.00 49.47 104 LEU A O 1
ATOM 824 N N . ARG A 1 115 ? -2.878 -1.949 10.478 1.00 52.94 105 ARG A N 1
ATOM 825 C CA . ARG A 1 115 ? -4.013 -1.611 11.320 1.00 49.80 105 ARG A CA 1
ATOM 826 C C . ARG A 1 115 ? -3.657 -0.611 12.427 1.00 54.66 105 ARG A C 1
ATOM 827 O O . ARG A 1 115 ? -4.511 0.154 12.870 1.00 49.86 105 ARG A O 1
ATOM 835 N N . GLN A 1 116 ? -2.391 -0.580 12.841 1.00 51.56 106 GLN A N 1
ATOM 836 C CA . GLN A 1 116 ? -1.993 0.238 13.987 1.00 37.16 106 GLN A CA 1
ATOM 837 C C . GLN A 1 116 ? -0.993 1.359 13.708 1.00 40.66 106 GLN A C 1
ATOM 838 O O . GLN A 1 116 ? -0.676 2.129 14.609 1.00 49.27 106 GLN A O 1
ATOM 844 N N . GLN A 1 117 ? -0.493 1.460 12.481 1.00 39.65 107 GLN A N 1
ATOM 845 C CA . GLN A 1 117 ? 0.556 2.434 12.186 1.00 46.17 107 GLN A CA 1
ATOM 846 C C . GLN A 1 117 ? 0.016 3.849 12.277 1.00 56.96 107 GLN A C 1
ATOM 847 O O . GLN A 1 117 ? -0.978 4.179 11.639 1.00 59.80 107 GLN A O 1
ATOM 853 N N . ILE A 1 118 ? 0.681 4.682 13.068 1.00 57.28 108 ILE A N 1
ATOM 854 C CA . ILE A 1 118 ? 0.199 6.030 13.339 1.00 57.73 108 ILE A CA 1
ATOM 855 C C . ILE A 1 118 ? 0.274 6.923 12.105 1.00 54.81 108 ILE A C 1
ATOM 856 O O . ILE A 1 118 ? -0.673 7.641 11.786 1.00 63.47 108 ILE A O 1
ATOM 861 N N . ALA A 1 119 ? 1.404 6.873 11.411 1.00 60.57 109 ALA A N 1
ATOM 862 C CA . ALA A 1 119 ? 1.589 7.660 10.199 1.00 62.27 109 ALA A CA 1
ATOM 863 C C . ALA A 1 119 ? 1.636 6.740 8.993 1.00 67.57 109 ALA A C 1
ATOM 864 O O . ALA A 1 119 ? 2.716 6.387 8.527 1.00 73.00 109 ALA A O 1
ATOM 866 N N . PRO A 1 120 ? 0.460 6.351 8.483 1.00 61.42 110 PRO A N 1
ATOM 867 C CA . PRO A 1 120 ? 0.349 5.375 7.395 1.00 59.09 110 PRO A CA 1
ATOM 868 C C . PRO A 1 120 ? 1.207 5.720 6.182 1.00 56.79 110 PRO A C 1
ATOM 869 O O . PRO A 1 120 ? 1.007 6.753 5.544 1.00 73.10 110 PRO A O 1
ATOM 873 N N . ASP A 1 121 ? 2.149 4.831 5.881 1.00 63.61 111 ASP A N 1
ATOM 874 C CA . ASP A 1 121 ? 3.081 4.975 4.769 1.00 70.91 111 ASP A CA 1
ATOM 875 C C . ASP A 1 121 ? 2.880 3.779 3.841 1.00 76.35 111 ASP A C 1
ATOM 876 O O . ASP A 1 121 ? 2.869 2.634 4.294 1.00 91.33 111 ASP A O 1
ATOM 881 N N . VAL A 1 122 ? 2.711 4.033 2.548 1.00 60.45 112 VAL A N 1
ATOM 882 C CA . VAL A 1 122 ? 2.372 2.959 1.614 1.00 63.02 112 VAL A CA 1
ATOM 883 C C . VAL A 1 122 ? 3.593 2.223 1.061 1.00 65.42 112 VAL A C 1
ATOM 884 O O . VAL A 1 122 ? 3.466 1.360 0.193 1.00 72.00 112 VAL A O 1
ATOM 888 N N . ASP A 1 123 ? 4.772 2.568 1.567 1.00 70.99 113 ASP A N 1
ATOM 889 C CA . ASP A 1 123 ? 6.005 1.899 1.165 1.00 75.85 113 ASP A CA 1
ATOM 890 C C . ASP A 1 123 ? 6.565 1.050 2.299 1.00 72.86 113 ASP A C 1
ATOM 891 O O . ASP A 1 123 ? 7.572 0.362 2.130 1.00 70.70 113 ASP A O 1
ATOM 896 N N . THR A 1 124 ? 5.906 1.097 3.451 1.00 74.46 114 THR A N 1
ATOM 897 C CA . THR A 1 124 ? 6.405 0.424 4.646 1.00 77.08 114 THR A CA 1
ATOM 898 C C . THR A 1 124 ? 6.843 -1.020 4.395 1.00 71.80 114 THR A C 1
ATOM 899 O O . THR A 1 124 ? 7.876 -1.448 4.910 1.00 73.95 114 THR A O 1
ATOM 903 N N . TYR A 1 125 ? 6.069 -1.766 3.607 1.00 71.56 115 TYR A N 1
ATOM 904 C CA . TYR A 1 125 ? 6.386 -3.174 3.354 1.00 63.27 115 TYR A CA 1
ATOM 905 C C . TYR A 1 125 ? 7.717 -3.358 2.623 1.00 56.12 115 TYR A C 1
ATOM 906 O O . TYR A 1 125 ? 8.212 -4.476 2.502 1.00 55.45 115 TYR A O 1
ATOM 915 N N . LYS A 1 126 ? 8.284 -2.261 2.131 1.00 50.99 116 LYS A N 1
ATOM 916 C CA . LYS A 1 126 ? 9.604 -2.282 1.515 1.00 50.02 116 LYS A CA 1
ATOM 917 C C . LYS A 1 126 ? 10.667 -2.216 2.595 1.00 44.05 116 LYS A C 1
ATOM 918 O O . LYS A 1 126 ? 11.761 -2.759 2.438 1.00 46.44 116 LYS A O 1
ATOM 924 N N . GLU A 1 127 ? 10.347 -1.533 3.688 1.00 44.80 117 GLU A N 1
ATOM 925 C CA . GLU A 1 127 ? 11.297 -1.370 4.777 1.00 53.41 117 GLU A CA 1
ATOM 926 C C . GLU A 1 127 ? 11.253 -2.586 5.681 1.00 45.40 117 GLU A C 1
ATOM 927 O O . GLU A 1 127 ? 12.273 -2.983 6.240 1.00 46.62 117 GLU A O 1
ATOM 933 N N . ILE A 1 128 ? 10.072 -3.178 5.825 1.00 37.69 118 ILE A N 1
ATOM 934 C CA . ILE A 1 128 ? 9.956 -4.455 6.519 1.00 39.23 118 ILE A CA 1
ATOM 935 C C . ILE A 1 128 ? 10.802 -5.507 5.800 1.00 41.72 118 ILE A C 1
ATOM 936 O O . ILE A 1 128 ? 11.655 -6.144 6.410 1.00 39.72 118 ILE A O 1
ATOM 941 N N . SER A 1 129 ? 10.576 -5.664 4.498 1.00 41.99 119 SER A N 1
ATOM 942 C CA . SER A 1 129 ? 11.324 -6.625 3.687 1.00 46.23 119 SER A CA 1
ATOM 943 C C . SER A 1 129 ? 12.823 -6.434 3.853 1.00 40.07 119 SER A C 1
ATOM 944 O O . SER A 1 129 ? 13.596 -7.395 3.796 1.00 40.80 119 SER A O 1
ATOM 947 N N . TYR A 1 130 ? 13.224 -5.181 4.027 1.00 31.94 120 TYR A N 1
ATOM 948 C CA . TYR A 1 130 ? 14.632 -4.841 4.159 1.00 42.16 120 TYR A CA 1
ATOM 949 C C . TYR A 1 130 ? 15.243 -5.445 5.417 1.00 36.92 120 TYR A C 1
ATOM 950 O O . TYR A 1 130 ? 16.251 -6.143 5.345 1.00 35.05 120 TYR A O 1
ATOM 959 N N . PHE A 1 131 ? 14.653 -5.175 6.577 1.00 38.27 121 PHE A N 1
ATOM 960 C CA . PHE A 1 131 ? 15.283 -5.652 7.798 1.00 40.95 121 PHE A CA 1
ATOM 961 C C . PHE A 1 131 ? 15.054 -7.133 8.024 1.00 39.41 121 PHE A C 1
ATOM 962 O O . PHE A 1 131 ? 15.785 -7.764 8.785 1.00 39.86 121 PHE A O 1
ATOM 970 N N . VAL A 1 132 ? 14.057 -7.687 7.341 1.00 38.49 122 VAL A N 1
ATOM 971 C CA . VAL A 1 132 ? 13.857 -9.130 7.342 1.00 36.78 122 VAL A CA 1
ATOM 972 C C . VAL A 1 132 ? 15.012 -9.820 6.617 1.00 27.50 122 VAL A C 1
ATOM 973 O O . VAL A 1 132 ? 15.599 -10.762 7.133 1.00 32.34 122 VAL A O 1
ATOM 977 N N . ALA A 1 133 ? 15.329 -9.337 5.419 1.00 31.43 123 ALA A N 1
ATOM 978 C CA . ALA A 1 133 ? 16.420 -9.877 4.618 1.00 34.66 123 ALA A CA 1
ATOM 979 C C . ALA A 1 133 ? 17.756 -9.637 5.314 1.00 37.98 123 ALA A C 1
ATOM 980 O O . ALA A 1 133 ? 18.661 -10.468 5.261 1.00 36.99 123 ALA A O 1
ATOM 982 N N . GLU A 1 134 ? 17.872 -8.483 5.957 1.00 39.69 124 GLU A N 1
ATOM 983 C CA . GLU A 1 134 ? 19.042 -8.166 6.763 1.00 36.17 124 GLU A CA 1
ATOM 984 C C . GLU A 1 134 ? 19.268 -9.208 7.861 1.00 42.06 124 GLU A C 1
ATOM 985 O O . GLU A 1 134 ? 20.385 -9.688 8.051 1.00 37.94 124 GLU A O 1
ATOM 991 N N . PHE A 1 135 ? 18.215 -9.569 8.586 1.00 31.80 125 PHE A N 1
ATOM 992 C CA . PHE A 1 135 ? 18.382 -10.552 9.646 1.00 36.04 125 PHE A CA 1
ATOM 993 C C . PHE A 1 135 ? 18.704 -11.927 9.063 1.00 45.04 125 PHE A C 1
ATOM 994 O O . PHE A 1 135 ? 19.589 -12.630 9.550 1.00 39.04 125 PHE A O 1
ATOM 1002 N N . ILE A 1 136 ? 17.974 -12.309 8.022 1.00 37.85 126 ILE A N 1
ATOM 1003 C CA . ILE A 1 136 ? 18.184 -13.601 7.394 1.00 42.31 126 ILE A CA 1
ATOM 1004 C C . ILE A 1 136 ? 19.607 -13.712 6.860 1.00 44.06 126 ILE A C 1
ATOM 1005 O O . ILE A 1 136 ? 20.258 -14.741 7.003 1.00 39.06 126 ILE A O 1
ATOM 1010 N N . MET A 1 137 ? 20.085 -12.637 6.249 1.00 41.91 127 MET A N 1
ATOM 1011 C CA . MET A 1 137 ? 21.436 -12.603 5.704 1.00 42.72 127 MET A CA 1
ATOM 1012 C C . MET A 1 137 ? 22.508 -12.837 6.759 1.00 42.10 127 MET A C 1
ATOM 1013 O O . MET A 1 137 ? 23.324 -13.749 6.636 1.00 40.83 127 MET A O 1
ATOM 1018 N N . ASN A 1 138 ? 22.490 -12.007 7.795 1.00 42.60 128 ASN A N 1
ATOM 1019 C CA . ASN A 1 138 ? 23.531 -12.007 8.815 1.00 48.66 128 ASN A CA 1
ATOM 1020 C C . ASN A 1 138 ? 23.517 -13.223 9.741 1.00 53.71 128 ASN A C 1
ATOM 1021 O O . ASN A 1 138 ? 24.526 -13.542 10.376 1.00 51.62 128 ASN A O 1
ATOM 1026 N N . ASN A 1 139 ? 22.382 -13.906 9.822 1.00 42.83 129 ASN A N 1
ATOM 1027 C CA . ASN A 1 139 ? 22.247 -14.959 10.818 1.00 39.77 129 ASN A CA 1
ATOM 1028 C C . ASN A 1 139 ? 22.073 -16.363 10.260 1.00 44.07 129 ASN A C 1
ATOM 1029 O O . ASN A 1 139 ? 22.274 -17.349 10.970 1.00 50.90 129 ASN A O 1
ATOM 1034 N N . THR A 1 140 ? 21.708 -16.460 8.989 1.00 37.23 130 THR A N 1
ATOM 1035 C CA . THR A 1 140 ? 21.404 -17.758 8.412 1.00 36.57 130 THR A CA 1
ATOM 1036 C C . THR A 1 140 ? 21.998 -17.888 7.017 1.00 39.92 130 THR A C 1
ATOM 1037 O O . THR A 1 140 ? 21.964 -18.963 6.419 1.00 41.52 130 THR A O 1
ATOM 1041 N N . GLY A 1 141 ? 22.550 -16.793 6.504 1.00 35.37 131 GLY A N 1
ATOM 1042 C CA . GLY A 1 141 ? 23.119 -16.792 5.165 1.00 40.50 131 GLY A CA 1
ATOM 1043 C C . GLY A 1 141 ? 24.097 -17.929 4.897 1.00 50.77 131 GLY A C 1
ATOM 1044 O O . GLY A 1 141 ? 24.029 -18.589 3.858 1.00 47.46 131 GLY A O 1
ATOM 1045 N N . GLU A 1 142 ? 25.014 -18.162 5.832 1.00 44.93 132 GLU A N 1
ATOM 1046 C CA . GLU A 1 142 ? 26.011 -19.217 5.671 1.00 47.47 132 GLU A CA 1
ATOM 1047 C C . GLU A 1 142 ? 25.349 -20.594 5.705 1.00 40.70 132 GLU A C 1
ATOM 1048 O O . GLU A 1 142 ? 25.598 -21.438 4.847 1.00 44.91 132 GLU A O 1
ATOM 1054 N N . TRP A 1 143 ? 24.493 -20.809 6.694 1.00 38.78 133 TRP A N 1
ATOM 1055 C CA . TRP A 1 143 ? 23.731 -22.046 6.768 1.00 39.50 133 TRP A CA 1
ATOM 1056 C C . TRP A 1 143 ? 22.918 -22.313 5.492 1.00 43.84 133 TRP A C 1
ATOM 1057 O O . TRP A 1 143 ? 22.908 -23.430 4.981 1.00 43.33 133 TRP A O 1
ATOM 1068 N N . ILE A 1 144 ? 22.232 -21.293 4.982 1.00 47.06 134 ILE A N 1
ATOM 1069 C CA . ILE A 1 144 ? 21.446 -21.443 3.757 1.00 46.68 134 ILE A CA 1
ATOM 1070 C C . ILE A 1 144 ? 22.313 -21.913 2.590 1.00 45.75 134 ILE A C 1
ATOM 1071 O O . ILE A 1 144 ? 21.933 -22.815 1.846 1.00 40.14 134 ILE A O 1
ATOM 1076 N N . ARG A 1 145 ? 23.476 -21.288 2.437 1.00 49.09 135 ARG A N 1
ATOM 1077 C CA . ARG A 1 145 ? 24.420 -21.639 1.381 1.00 51.70 135 ARG A CA 1
ATOM 1078 C C . ARG A 1 145 ? 24.843 -23.105 1.484 1.00 56.45 135 ARG A C 1
ATOM 1079 O O . ARG A 1 145 ? 24.728 -23.866 0.520 1.00 49.94 135 ARG A O 1
ATOM 1087 N N . GLN A 1 146 ? 25.321 -23.494 2.662 1.00 44.17 136 GLN A N 1
ATOM 1088 C CA . GLN A 1 146 ? 25.799 -24.853 2.892 1.00 48.70 136 GLN A CA 1
ATOM 1089 C C . GLN A 1 146 ? 24.704 -25.899 2.715 1.00 50.94 136 GLN A C 1
ATOM 1090 O O . GLN A 1 146 ? 24.980 -27.094 2.611 1.00 46.26 136 GLN A O 1
ATOM 1096 N N . ASN A 1 147 ? 23.456 -25.452 2.686 1.00 47.17 137 ASN A N 1
ATOM 1097 C CA . ASN A 1 147 ? 22.352 -26.386 2.558 1.00 39.94 137 ASN A CA 1
ATOM 1098 C C . ASN A 1 147 ? 21.593 -26.306 1.235 1.00 41.98 137 ASN A C 1
ATOM 1099 O O . ASN A 1 147 ? 20.439 -26.724 1.148 1.00 47.47 137 ASN A O 1
ATOM 1104 N N . GLY A 1 148 ? 22.253 -25.792 0.203 1.00 35.55 138 GLY A N 1
ATOM 1105 C CA . GLY A 1 148 ? 21.703 -25.851 -1.141 1.00 36.31 138 GLY A CA 1
ATOM 1106 C C . GLY A 1 148 ? 21.000 -24.591 -1.605 1.00 41.45 138 GLY A C 1
ATOM 1107 O O . GLY A 1 148 ? 20.460 -24.550 -2.711 1.00 44.42 138 GLY A O 1
ATOM 1108 N N . GLY A 1 149 ? 21.012 -23.556 -0.771 1.00 37.91 139 GLY A N 1
ATOM 1109 C CA . GLY A 1 149 ? 20.364 -22.301 -1.113 1.00 33.75 139 GLY A CA 1
ATOM 1110 C C . GLY A 1 149 ? 18.858 -22.446 -1.248 1.00 41.17 139 GLY A C 1
ATOM 1111 O O . GLY A 1 149 ? 18.264 -23.398 -0.735 1.00 38.45 139 GLY A O 1
ATOM 1112 N N . TRP A 1 150 ? 18.237 -21.508 -1.953 1.00 40.10 140 TRP A N 1
ATOM 1113 C CA . TRP A 1 150 ? 16.784 -21.511 -2.121 1.00 45.93 140 TRP A CA 1
ATOM 1114 C C . TRP A 1 150 ? 16.288 -22.545 -3.134 1.00 38.82 140 TRP A C 1
ATOM 1115 O O . TRP A 1 150 ? 15.371 -23.310 -2.844 1.00 39.45 140 TRP A O 1
ATOM 1126 N N . GLU A 1 151 ? 16.915 -22.588 -4.305 1.00 40.81 141 GLU A N 1
ATOM 1127 C CA . GLU A 1 151 ? 16.489 -23.492 -5.369 1.00 44.65 141 GLU A CA 1
ATOM 1128 C C . GLU A 1 151 ? 16.924 -24.960 -5.206 1.00 49.79 141 GLU A C 1
ATOM 1129 O O . GLU A 1 151 ? 16.228 -25.861 -5.674 1.00 54.26 141 GLU A O 1
ATOM 1135 N N . ASN A 1 152 ? 18.053 -25.207 -4.544 1.00 42.53 142 ASN A N 1
ATOM 1136 C CA . ASN A 1 152 ? 18.522 -26.584 -4.335 1.00 44.20 142 ASN A CA 1
ATOM 1137 C C . ASN A 1 152 ? 18.379 -27.065 -2.900 1.00 39.94 142 ASN A C 1
ATOM 1138 O O . ASN A 1 152 ? 18.677 -28.216 -2.588 1.00 44.75 142 ASN A O 1
ATOM 1143 N N . GLY A 1 153 ? 17.912 -26.179 -2.030 1.00 39.26 143 GLY A N 1
ATOM 1144 C CA . GLY A 1 153 ? 17.658 -26.540 -0.650 1.00 36.67 143 GLY A CA 1
ATOM 1145 C C . GLY A 1 153 ? 16.186 -26.418 -0.298 1.00 41.12 143 GLY A C 1
ATOM 1146 O O . GLY A 1 153 ? 15.493 -27.422 -0.116 1.00 40.02 143 GLY A O 1
ATOM 1147 N N . PHE A 1 154 ? 15.705 -25.184 -0.207 1.00 32.29 144 PHE A N 1
ATOM 1148 C CA . PHE A 1 154 ? 14.336 -24.926 0.224 1.00 37.36 144 PHE A CA 1
ATOM 1149 C C . PHE A 1 154 ? 13.292 -25.504 -0.725 1.00 34.95 144 PHE A C 1
ATOM 1150 O O . PHE A 1 154 ? 12.350 -26.168 -0.297 1.00 36.01 144 PHE A O 1
ATOM 1158 N N . VAL A 1 155 ? 13.459 -25.235 -2.014 1.00 31.58 145 VAL A N 1
ATOM 1159 C CA . VAL A 1 155 ? 12.493 -25.668 -3.012 1.00 34.71 145 VAL A CA 1
ATOM 1160 C C . VAL A 1 155 ? 12.404 -27.185 -3.092 1.00 39.01 145 VAL A C 1
ATOM 1161 O O . VAL A 1 155 ? 11.315 -27.738 -3.127 1.00 35.27 145 VAL A O 1
ATOM 1165 N N . LYS A 1 156 ? 13.555 -27.851 -3.113 1.00 39.23 146 LYS A N 1
ATOM 1166 C CA . LYS A 1 156 ? 13.596 -29.305 -3.179 1.00 42.16 146 LYS A CA 1
ATOM 1167 C C . LYS A 1 156 ? 12.851 -29.924 -2.007 1.00 39.10 146 LYS A C 1
ATOM 1168 O O . LYS A 1 156 ? 12.196 -30.951 -2.150 1.00 54.29 146 LYS A O 1
ATOM 1174 N N . LYS A 1 157 ? 12.963 -29.299 -0.844 1.00 37.71 147 LYS A N 1
ATOM 1175 C CA . LYS A 1 157 ? 12.306 -29.805 0.350 1.00 43.68 147 LYS A CA 1
ATOM 1176 C C . LYS A 1 157 ? 10.809 -29.505 0.397 1.00 50.57 147 LYS A C 1
ATOM 1177 O O . LYS A 1 157 ? 10.028 -30.347 0.833 1.00 51.27 147 LYS A O 1
ATOM 1183 N N . PHE A 1 158 ? 10.407 -28.316 -0.048 1.00 42.20 148 PHE A N 1
ATOM 1184 C CA . PHE A 1 158 ? 9.032 -27.866 0.174 1.00 46.54 148 PHE A CA 1
ATOM 1185 C C . PHE A 1 158 ? 8.107 -27.864 -1.042 1.00 44.10 148 PHE A C 1
ATOM 1186 O O . PHE A 1 158 ? 6.904 -27.651 -0.894 1.00 42.07 148 PHE A O 1
ATOM 1194 N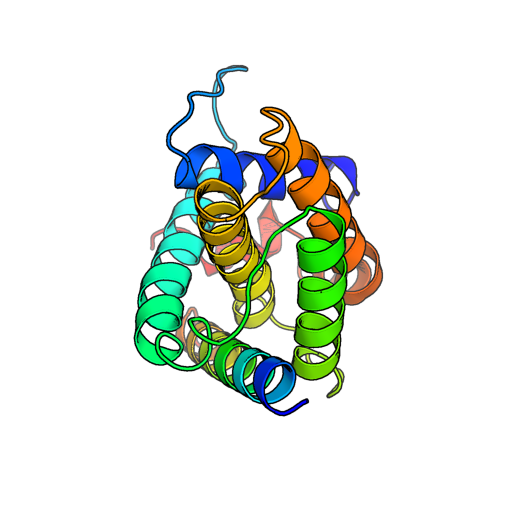 N . GLU A 1 159 ? 8.654 -28.094 -2.231 1.00 38.16 149 GLU A N 1
ATOM 1195 C CA . GLU A 1 159 ? 7.831 -28.126 -3.435 1.00 41.15 149 GLU A CA 1
ATOM 1196 C C . GLU A 1 159 ? 6.828 -29.268 -3.355 1.00 39.43 149 GLU A C 1
ATOM 1197 O O . GLU A 1 159 ? 7.014 -30.210 -2.593 1.00 39.06 149 GLU A O 1
ATOM 1203 N N . PRO A 1 160 ? 5.744 -29.174 -4.130 1.00 43.64 150 PRO A N 1
ATOM 1204 C CA . PRO A 1 160 ? 4.777 -30.274 -4.177 1.00 52.18 150 PRO A CA 1
ATOM 1205 C C . PRO A 1 160 ? 5.442 -31.596 -4.557 1.00 44.02 150 PRO A C 1
ATOM 1206 O O . PRO A 1 160 ? 6.371 -31.633 -5.367 1.00 42.12 150 PRO A O 1
ATOM 1210 N N . LYS A 1 161 ? 4.965 -32.681 -3.966 1.00 52.23 151 LYS A N 1
ATOM 1211 C CA . LYS A 1 161 ? 5.521 -33.992 -4.255 1.00 61.30 151 LYS A CA 1
ATOM 1212 C C . LYS A 1 161 ? 5.052 -34.467 -5.630 1.00 63.78 151 LYS A C 1
ATOM 1213 O O . LYS A 1 161 ? 3.923 -34.191 -6.031 1.00 53.31 151 LYS A O 1
ATOM 1220 N N . ALA B 2 1 ? 11.159 -8.859 28.421 1.00 64.31 19 ALA B N 1
ATOM 1221 C CA . ALA B 2 1 ? 9.720 -9.062 28.277 1.00 80.62 19 ALA B CA 1
ATOM 1222 C C . ALA B 2 1 ? 9.376 -10.541 28.133 1.00 83.21 19 ALA B C 1
ATOM 1223 O O . ALA B 2 1 ? 10.241 -11.357 27.812 1.00 83.28 19 ALA B O 1
ATOM 1225 N N . GLU B 2 2 ? 8.111 -10.879 28.372 1.00 76.94 20 GLU B N 1
ATOM 1226 C CA . GLU B 2 2 ? 7.642 -12.251 28.204 1.00 77.87 20 GLU B CA 1
ATOM 1227 C C . GLU B 2 2 ? 6.913 -12.408 26.874 1.00 69.19 20 GLU B C 1
ATOM 1228 O O . GLU B 2 2 ? 6.629 -13.524 26.444 1.00 77.24 20 GLU B O 1
ATOM 1234 N N . LEU B 2 3 ? 6.611 -11.285 26.229 1.00 68.40 21 LEU B N 1
ATOM 1235 C CA . LEU B 2 3 ? 5.907 -11.306 24.951 1.00 69.99 21 LEU B CA 1
ATOM 1236 C C . LEU B 2 3 ? 6.842 -11.661 23.800 1.00 61.80 21 LEU B C 1
ATOM 1237 O O . LEU B 2 3 ? 6.480 -12.431 22.915 1.00 52.59 21 LEU B O 1
ATOM 1242 N N . GLU B 2 4 ? 8.045 -11.100 23.811 1.00 56.55 22 GLU B N 1
ATOM 1243 C CA . GLU B 2 4 ? 9.047 -11.472 22.821 1.00 51.13 22 GLU B CA 1
ATOM 1244 C C . GLU B 2 4 ? 9.521 -12.910 23.039 1.00 58.29 22 GLU B C 1
ATOM 1245 O O . GLU B 2 4 ? 9.859 -13.612 22.088 1.00 53.81 22 GLU B O 1
ATOM 1251 N N . VAL B 2 5 ? 9.542 -13.352 24.290 1.00 58.23 23 VAL B N 1
ATOM 1252 C CA . VAL B 2 5 ? 9.911 -14.731 24.580 1.00 60.48 23 VAL B CA 1
ATOM 1253 C C . VAL B 2 5 ? 8.785 -15.684 24.181 1.00 58.36 23 VAL B C 1
ATOM 1254 O O . VAL B 2 5 ? 9.018 -16.703 23.528 1.00 53.59 23 VAL B O 1
ATOM 1258 N N . GLU B 2 6 ? 7.564 -15.339 24.573 1.00 53.28 24 GLU B N 1
ATOM 1259 C CA . GLU B 2 6 ? 6.387 -16.112 24.208 1.00 57.57 24 GLU B CA 1
ATOM 1260 C C . GLU B 2 6 ? 6.267 -16.223 22.684 1.00 59.79 24 GLU B C 1
ATOM 1261 O O . GLU B 2 6 ? 5.930 -17.281 22.162 1.00 55.85 24 GLU B O 1
ATOM 1267 N N . CYS B 2 7 ? 6.552 -15.134 21.973 1.00 55.22 25 CYS B N 1
ATOM 1268 C CA . CYS B 2 7 ? 6.568 -15.155 20.508 1.00 52.09 25 CYS B CA 1
ATOM 1269 C C . CYS B 2 7 ? 7.667 -16.064 19.963 1.00 53.21 25 CYS B C 1
ATOM 1270 O O . CYS B 2 7 ? 7.406 -16.937 19.138 1.00 56.39 25 CYS B O 1
ATOM 1273 N N . ALA B 2 8 ? 8.896 -15.843 20.419 1.00 44.36 26 ALA B N 1
ATOM 1274 C CA . ALA B 2 8 ? 10.053 -16.569 19.900 1.00 49.37 26 ALA B CA 1
ATOM 1275 C C . ALA B 2 8 ? 9.941 -18.068 20.140 1.00 43.67 26 ALA B C 1
ATOM 1276 O O . ALA B 2 8 ? 10.259 -18.871 19.261 1.00 39.96 26 ALA B O 1
ATOM 1278 N N . THR B 2 9 ? 9.483 -18.432 21.333 1.00 44.97 27 THR B N 1
ATOM 1279 C CA . THR B 2 9 ? 9.359 -19.830 21.725 1.00 55.80 27 THR B CA 1
ATOM 1280 C C . THR B 2 9 ? 8.333 -20.568 20.875 1.00 52.99 27 THR B C 1
ATOM 1281 O O . THR B 2 9 ? 8.543 -21.726 20.506 1.00 53.78 27 THR B O 1
ATOM 1285 N N . GLN B 2 10 ? 7.224 -19.896 20.574 1.00 56.36 28 GLN B N 1
ATOM 1286 C CA . GLN B 2 10 ? 6.159 -20.481 19.763 1.00 48.58 28 GLN B CA 1
ATOM 1287 C C . GLN B 2 10 ? 6.554 -20.589 18.294 1.00 57.93 28 GLN B C 1
ATOM 1288 O O . GLN B 2 10 ? 6.247 -21.581 17.637 1.00 59.92 28 GLN B O 1
ATOM 1294 N N . LEU B 2 11 ? 7.224 -19.565 17.777 1.00 50.50 29 LEU B N 1
ATOM 1295 C CA . LEU B 2 11 ? 7.739 -19.622 16.415 1.00 49.44 29 LEU B CA 1
ATOM 1296 C C . LEU B 2 11 ? 8.768 -20.742 16.294 1.00 40.38 29 LEU B C 1
ATOM 1297 O O . LEU B 2 11 ? 8.781 -21.474 15.310 1.00 40.52 29 LEU B O 1
ATOM 1302 N N . ARG B 2 12 ? 9.630 -20.868 17.299 1.00 47.59 30 ARG B N 1
ATOM 1303 C CA . ARG B 2 12 ? 10.667 -21.895 17.288 1.00 51.70 30 ARG B CA 1
ATOM 1304 C C . ARG B 2 12 ? 10.065 -23.292 17.207 1.00 47.63 30 ARG B C 1
ATOM 1305 O O . ARG B 2 12 ? 10.466 -24.094 16.365 1.00 43.51 30 ARG B O 1
ATOM 1313 N N . ARG B 2 13 ? 9.101 -23.572 18.081 1.00 47.91 31 ARG B N 1
ATOM 1314 C CA . ARG B 2 13 ? 8.449 -24.880 18.122 1.00 49.84 31 ARG B CA 1
ATOM 1315 C C . ARG B 2 13 ? 7.723 -25.213 16.824 1.00 47.10 31 ARG B C 1
ATOM 1316 O O . ARG B 2 13 ? 7.806 -26.336 16.335 1.00 52.27 31 ARG B O 1
ATOM 1324 N N . PHE B 2 14 ? 7.013 -24.239 16.268 1.00 50.89 32 PHE B N 1
ATOM 1325 C CA . PHE B 2 14 ? 6.374 -24.423 14.972 1.00 48.32 32 PHE B CA 1
ATOM 1326 C C . PHE B 2 14 ? 7.428 -24.683 13.905 1.00 49.18 32 PHE B C 1
ATOM 1327 O O . PHE B 2 14 ? 7.281 -25.585 13.081 1.00 46.79 32 PHE B O 1
ATOM 1335 N N . GLY B 2 15 ? 8.490 -23.884 13.924 1.00 40.09 33 GLY B N 1
ATOM 1336 C CA . GLY B 2 15 ? 9.584 -24.045 12.985 1.00 39.92 33 GLY B CA 1
ATOM 1337 C C . GLY B 2 15 ? 10.150 -25.453 12.990 1.00 46.48 33 GLY B C 1
ATOM 1338 O O . GLY B 2 15 ? 10.305 -26.081 11.938 1.00 41.72 33 GLY B O 1
ATOM 1339 N N . ASP B 2 16 ? 10.460 -25.950 14.184 1.00 41.76 34 ASP B N 1
ATOM 1340 C CA . ASP B 2 16 ? 11.008 -27.291 14.336 1.00 45.78 34 ASP B CA 1
ATOM 1341 C C . ASP B 2 16 ? 10.007 -28.391 13.956 1.00 50.96 34 ASP B C 1
ATOM 1342 O O . ASP B 2 16 ? 10.388 -29.382 13.342 1.00 51.53 34 ASP B O 1
ATOM 1347 N N . LYS B 2 17 ?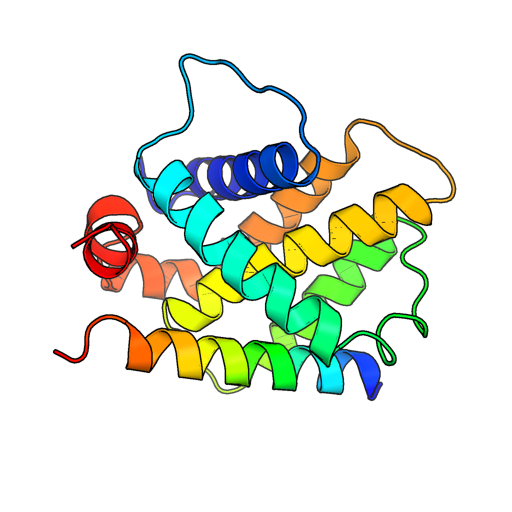 8.735 -28.211 14.308 1.00 53.70 35 LYS B N 1
ATOM 1348 C CA . LYS B 2 17 ? 7.694 -29.175 13.934 1.00 60.16 35 LYS B CA 1
ATOM 1349 C C . LYS B 2 17 ? 7.519 -29.240 12.425 1.00 60.48 35 LYS B C 1
ATOM 1350 O O . LYS B 2 17 ? 7.294 -30.307 11.867 1.00 61.84 35 LYS B O 1
ATOM 1356 N N . LEU B 2 18 ? 7.615 -28.089 11.770 1.00 57.46 36 LEU B N 1
ATOM 1357 C CA . LEU B 2 18 ? 7.477 -28.025 10.321 1.00 58.63 36 LEU B CA 1
ATOM 1358 C C . LEU B 2 18 ? 8.697 -28.624 9.631 1.00 57.51 36 LEU B C 1
ATOM 1359 O O . LEU B 2 18 ? 8.589 -29.222 8.560 1.00 58.38 36 LEU B O 1
ATOM 1364 N N . ASN B 2 19 ? 9.858 -28.462 10.255 1.00 49.82 37 ASN B N 1
ATOM 1365 C CA . ASN B 2 19 ? 11.104 -28.945 9.671 1.00 59.19 37 ASN B CA 1
ATOM 1366 C C . ASN B 2 19 ? 11.241 -30.473 9.652 1.00 57.58 37 ASN B C 1
ATOM 1367 O O . ASN B 2 19 ? 11.395 -31.069 8.585 1.00 52.63 37 ASN B O 1
ATOM 1372 N N . PHE B 2 20 ? 11.181 -31.110 10.819 1.00 64.47 38 PHE B N 1
ATOM 1373 C CA . PHE B 2 20 ? 11.308 -32.568 10.873 1.00 81.09 38 PHE B CA 1
ATOM 1374 C C . PHE B 2 20 ? 10.145 -33.247 10.147 1.00 84.23 38 PHE B C 1
ATOM 1375 O O . PHE B 2 20 ? 10.195 -34.439 9.836 1.00 87.35 38 PHE B O 1
ATOM 1383 N N . ARG B 2 21 ? 9.104 -32.466 9.879 1.00 75.73 39 ARG B N 1
ATOM 1384 C CA . ARG B 2 21 ? 7.839 -32.977 9.371 1.00 78.59 39 ARG B CA 1
ATOM 1385 C C . ARG B 2 21 ? 7.863 -33.135 7.858 1.00 92.59 39 ARG B C 1
ATOM 1386 O O . ARG B 2 21 ? 7.151 -33.967 7.291 1.00 90.31 39 ARG B O 1
ATOM 1394 N N . GLN B 2 22 ? 8.699 -32.335 7.207 1.00 86.72 40 GLN B N 1
ATOM 1395 C CA . GLN B 2 22 ? 8.607 -32.158 5.766 1.00 83.25 40 GL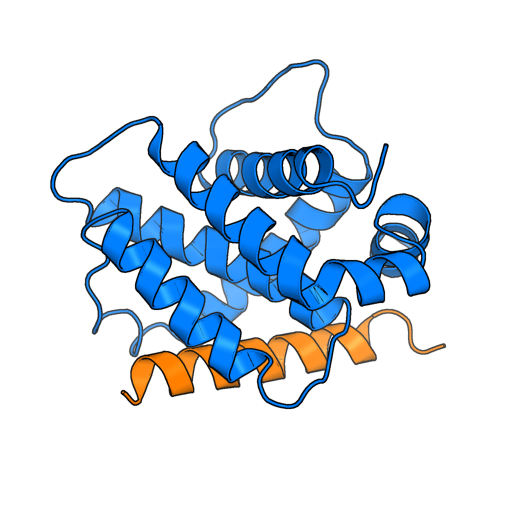N B CA 1
ATOM 1396 C C . GLN B 2 22 ? 9.076 -33.350 4.933 1.00 99.27 40 GLN B C 1
ATOM 1397 O O . GLN B 2 22 ? 8.297 -33.938 4.183 1.00 104.82 40 GLN B O 1
ATOM 1403 N N . LYS B 2 23 ? 10.350 -33.698 5.063 1.00 98.91 41 LYS B N 1
ATOM 1404 C CA . LYS B 2 23 ? 10.964 -34.684 4.179 1.00 112.32 41 LYS B CA 1
ATOM 1405 C C . LYS B 2 23 ? 11.128 -36.062 4.830 1.00 115.15 41 LYS B C 1
ATOM 1406 O O . LYS B 2 23 ? 10.673 -37.066 4.281 1.00 110.30 41 LYS B O 1
ATOM 1412 N N . LEU B 2 24 ? 11.774 -36.103 5.994 1.00 114.71 42 LEU B N 1
ATOM 1413 C CA . LEU B 2 24 ? 11.991 -37.355 6.726 1.00 113.95 42 LEU B CA 1
ATOM 1414 C C . LEU B 2 24 ? 12.966 -38.301 6.016 1.00 115.96 42 LEU B C 1
ATOM 1415 O O . LEU B 2 24 ? 12.722 -39.506 5.932 1.00 104.88 42 LEU B O 1
ATOM 1420 N N . LEU B 2 25 ? 14.062 -37.742 5.509 1.00 114.03 43 LEU B N 1
ATOM 1421 C CA . LEU B 2 25 ? 15.118 -38.514 4.855 1.00 109.88 43 LEU B CA 1
ATOM 1422 C C . LEU B 2 25 ? 15.335 -39.874 5.514 1.00 101.71 43 LEU B C 1
ATOM 1423 O O . LEU B 2 25 ? 16.472 -40.331 5.652 1.00 104.03 43 LEU B O 1
#

Radius of gyration: 15.16 Å; Cα contacts (8 Å, |Δi|>4): 200; chains: 2; bounding box: 30×46×44 Å

Solvent-accessible surface area: 9206 Å² total; per-residue (Å²): 146,36,41,87,61,43,39,1,54,98,3,0,24,10,0,0,8,49,23,47,163,66,119,84,92,64,128,29,44,55,126,3,1,135,14,1,35,115,20,0,85,55,11,1,95,75,1,43,116,94,3,130,87,15,16,90,104,34,93,0,48,38,32,84,44,0,80,70,17,0,61,77,0,0,102,65,0,24,114,63,65,91,38,19,16,0,3,0,0,0,0,0,0,0,0,0,5,2,4,89,18,1,139,146,36,27,137,76,113,76,138,79,14,21,67,76,0,0,104,5,0,0,72,18,0,65,111,74,2,14,132,57,1,142,118,60,33,5,0,93,109,8,0,7,128,42,15,55,110,256,104,133,38,24,68,70,3,2,59,43,0,56,139,39,0,45,107,12,31,130,140,52,128,140,180

Sequence (175 aa):
TDCEFGYIYRLAQDYLQCVLQIPQPGSGPSKTSRVLQNVAFSVQKEVEKNLKSCCLDNVNVVSVDTARTLFNQVMEKEFEDGIINWGRIVTIFAFEGILIKKLLRQQIAPDVDTYKEISYFVAEFIMNNTGEWIRQNGGWENGFVKKFEPKAELEVECATQLRRFGDKLNFRQKLL

GO terms:
  GO:0005515 protein binding (F, IPI)
  GO:0043066 negative regulation of apoptotic process (P, TAS)
  GO:0005829 cytosol (C, TAS)
  GO:0005737 cytoplasm (C, IDA)

B-factor: mean 52.99, std 18.27, range [24.16, 115.96]

Organism: Homo sapiens (NCBI:txid9606)

CATH classification: 1.10.437.10